Protein AF-A0A7J4EXJ2-F1 (afdb_monomer_lite)

Sequence (288 aa):
AEGLLSQLGFTRFKFKVDEKRSKYYVPDSQTEVYAYHPKLGDWLEVATFGMYSPIALSEYNIDVPVMNLGLGVERLAMILYNYDDVRKMVYPQLYDVNLSDRDIAYMLHIDKVPVTDELYKLALDLREVCIENRDKLAPCKVILEREIEFYSVKKSIRITIYEREEGKRLLGPSVLNEVYVYDGNIIGVPESDESIKEEYRKLLENTRRYGLSTGIRYIDALSFKVAYKIEEALVSNMDHLKIKVPIVRNLGDVNLRLEDVALKYIVSKGKVIDVRGPVFLNVEVDIS

pLDDT: mean 93.58, std 4.93, range [65.69, 98.5]

Secondary structure (DSSP, 8-state):
-HHHHHHTT---EEEEE-TT--TTBPTTT-EEEEEEETTTTEEEEEEEEEEBPHHHHHTTT--S--EEEEE-HHHHHHHHTT-S-HHHHH-GGGT-----HHHHHHTEEES---SSHHHHHHHHHHHHHHHHHTTPBSSEEEEEEEEEEETTEEEEEEEEEEE-STT-BSS-TTTTPEEEEETTEEEEE-S-STT--HHHHHHHHHHHHHSEEEEEEHHHHHHHHHHHHHHHHHHTT-SEEEEEEEEE-SGGGGTEEE-HHHHHHHHHTT--EE--EEEEEEEEEEE-

Structure (mmCIF, N/CA/C/O backbone):
data_AF-A0A7J4EXJ2-F1
#
_entry.id   AF-A0A7J4EXJ2-F1
#
loop_
_atom_site.group_PDB
_atom_site.id
_atom_site.type_symbol
_atom_site.label_atom_id
_atom_site.label_alt_id
_atom_site.label_comp_id
_atom_site.label_asym_id
_atom_site.label_entity_id
_atom_site.label_seq_id
_atom_site.pdbx_PDB_ins_code
_atom_site.Cartn_x
_atom_site.Cartn_y
_atom_site.Cartn_z
_atom_site.occupancy
_atom_site.B_iso_or_equiv
_atom_site.auth_seq_id
_atom_site.auth_comp_id
_atom_site.auth_asym_id
_atom_site.auth_atom_id
_atom_site.pdbx_PDB_model_num
ATOM 1 N N . ALA A 1 1 ? 17.555 5.052 -42.382 1.00 86.12 1 ALA A N 1
ATOM 2 C CA . ALA A 1 1 ? 17.980 5.200 -40.973 1.00 86.12 1 ALA A CA 1
ATOM 3 C C . ALA A 1 1 ? 17.369 6.446 -40.338 1.00 86.12 1 ALA A C 1
ATOM 5 O O . ALA A 1 1 ? 16.523 6.295 -39.471 1.00 86.12 1 ALA A O 1
ATOM 6 N N . GLU A 1 2 ? 17.721 7.648 -40.808 1.00 90.44 2 GLU A N 1
ATOM 7 C CA . GLU A 1 2 ? 17.222 8.927 -40.269 1.00 90.44 2 GLU A CA 1
ATOM 8 C C . GLU A 1 2 ? 15.696 8.991 -40.137 1.00 90.44 2 GLU A C 1
ATOM 10 O O . GLU A 1 2 ? 15.209 9.178 -39.032 1.00 90.44 2 GLU A O 1
ATOM 15 N N . GLY A 1 3 ? 14.944 8.748 -41.217 1.00 91.88 3 GLY A N 1
ATOM 16 C CA . GLY A 1 3 ? 13.476 8.814 -41.176 1.00 91.88 3 GLY A CA 1
ATOM 17 C C . GLY A 1 3 ? 12.815 7.834 -40.198 1.00 91.88 3 GLY A C 1
ATOM 18 O O . GLY A 1 3 ? 11.716 8.094 -39.728 1.00 91.88 3 GLY A O 1
ATOM 19 N N . LEU A 1 4 ? 13.481 6.723 -39.869 1.00 90.81 4 LEU A N 1
ATOM 20 C CA . LEU A 1 4 ? 12.978 5.756 -38.893 1.00 90.81 4 LEU A CA 1
ATOM 21 C C . LEU A 1 4 ? 13.306 6.194 -37.460 1.00 90.81 4 LEU A C 1
ATOM 23 O O . LEU A 1 4 ? 12.456 6.130 -36.579 1.00 90.81 4 LEU A O 1
ATOM 27 N N . LEU A 1 5 ? 14.530 6.672 -37.225 1.00 90.94 5 LEU A N 1
ATOM 28 C CA . LEU A 1 5 ? 14.958 7.155 -35.912 1.00 90.94 5 LEU A CA 1
ATOM 29 C C . LEU A 1 5 ? 14.246 8.459 -35.520 1.00 90.94 5 LEU A C 1
ATOM 31 O O . LEU A 1 5 ? 13.872 8.629 -34.360 1.00 90.94 5 LEU A O 1
ATOM 35 N N . SER A 1 6 ? 13.998 9.356 -36.475 1.00 90.31 6 SER A N 1
ATOM 36 C CA . SER A 1 6 ? 13.317 10.628 -36.220 1.00 90.31 6 SER A CA 1
ATOM 37 C C . SER A 1 6 ? 11.862 10.441 -35.784 1.00 90.31 6 SER A C 1
ATOM 39 O O . SER A 1 6 ? 11.406 11.148 -34.888 1.00 90.31 6 SER A O 1
ATOM 41 N N . GLN A 1 7 ? 11.155 9.441 -36.327 1.00 91.88 7 GLN A N 1
ATOM 42 C CA . GLN A 1 7 ? 9.800 9.073 -35.887 1.00 91.88 7 GLN A CA 1
ATOM 43 C C . GLN A 1 7 ? 9.747 8.623 -34.423 1.00 91.88 7 GLN A C 1
ATOM 45 O O . GLN A 1 7 ? 8.719 8.767 -33.769 1.00 91.88 7 GLN A O 1
ATOM 50 N N . LEU A 1 8 ? 10.860 8.112 -33.899 1.00 87.62 8 LEU A N 1
ATOM 51 C CA . LEU A 1 8 ? 11.000 7.667 -32.514 1.00 87.62 8 LEU A CA 1
ATOM 52 C C . LEU A 1 8 ? 11.566 8.764 -31.596 1.00 87.62 8 LEU A C 1
ATOM 54 O O . LEU A 1 8 ? 11.902 8.496 -30.447 1.00 87.62 8 LEU A O 1
ATOM 58 N N . GLY A 1 9 ? 11.693 10.000 -32.093 1.00 86.12 9 GLY A N 1
ATOM 59 C CA . GLY A 1 9 ? 12.157 11.153 -31.317 1.00 86.12 9 GLY A CA 1
ATOM 60 C C . GLY A 1 9 ? 13.679 11.299 -31.222 1.00 86.12 9 GLY A C 1
ATOM 61 O O . GLY A 1 9 ? 14.166 12.162 -30.491 1.00 86.12 9 GLY A O 1
ATOM 62 N N . PHE A 1 10 ? 14.456 10.501 -31.960 1.00 87.62 10 PHE A N 1
ATOM 63 C CA . PHE A 1 10 ? 15.913 10.617 -31.957 1.00 87.62 10 PHE A CA 1
ATOM 64 C C . PHE A 1 10 ? 16.374 11.771 -32.846 1.00 87.62 10 PHE A C 1
ATOM 66 O O . PHE A 1 10 ? 16.187 11.761 -34.060 1.00 87.62 10 PHE A O 1
ATOM 73 N N . THR A 1 11 ? 17.057 12.739 -32.238 1.00 86.94 11 THR A N 1
ATOM 74 C CA . THR A 1 11 ? 17.633 13.907 -32.930 1.00 86.94 11 THR A CA 1
ATOM 75 C C . THR A 1 11 ? 19.152 13.835 -33.074 1.00 86.94 11 THR A C 1
ATOM 77 O O . THR A 1 11 ? 19.746 14.612 -33.816 1.00 86.94 11 THR A O 1
ATOM 80 N N . ARG A 1 12 ? 19.804 12.907 -32.360 1.00 89.12 12 ARG A N 1
ATOM 81 C CA . ARG A 1 12 ? 21.265 12.766 -32.308 1.00 89.12 12 ARG A CA 1
ATOM 82 C C . ARG A 1 12 ? 21.673 11.355 -32.709 1.00 89.12 12 ARG A C 1
ATOM 84 O O . ARG A 1 12 ? 21.694 10.449 -31.875 1.00 89.12 12 ARG A O 1
ATOM 91 N N . PHE A 1 13 ? 22.033 11.194 -33.977 1.00 92.31 13 PHE A N 1
ATOM 92 C CA . PHE A 1 13 ? 22.618 9.970 -34.514 1.00 92.31 13 PHE A CA 1
ATOM 93 C C . PHE A 1 13 ? 23.842 10.287 -35.378 1.00 92.31 13 PHE A C 1
ATOM 95 O O . PHE A 1 13 ? 23.984 11.393 -35.896 1.00 92.31 13 PHE A O 1
ATOM 102 N N . LYS A 1 14 ? 24.752 9.322 -35.500 1.00 93.62 14 LYS A N 1
ATOM 103 C CA . LYS A 1 14 ? 25.956 9.419 -36.334 1.00 93.62 14 LYS A CA 1
ATOM 104 C C . LYS A 1 14 ? 26.161 8.123 -37.105 1.00 93.62 14 LYS A C 1
ATOM 106 O O . LYS A 1 14 ? 25.788 7.050 -36.634 1.00 93.62 14 LYS A O 1
ATOM 111 N N . PHE A 1 15 ? 26.779 8.241 -38.269 1.00 94.81 15 PHE A N 1
ATOM 112 C CA . PHE A 1 15 ? 27.126 7.119 -39.130 1.00 94.81 15 PHE A CA 1
ATOM 113 C C . PHE A 1 15 ? 28.630 6.863 -39.040 1.00 94.81 15 PHE A C 1
ATOM 115 O O . PHE A 1 15 ? 29.415 7.811 -39.098 1.00 94.81 15 PHE A O 1
ATOM 122 N N . LYS A 1 16 ? 29.032 5.602 -38.889 1.00 93.88 16 LYS A N 1
ATOM 123 C CA . LYS A 1 16 ? 30.433 5.169 -38.924 1.00 93.88 16 LYS A CA 1
ATOM 124 C C . LYS A 1 16 ? 30.549 3.997 -39.894 1.00 93.88 16 LYS A C 1
ATOM 126 O O . LYS A 1 16 ? 29.712 3.105 -39.870 1.00 93.88 16 LYS A O 1
ATOM 131 N N . VAL A 1 17 ? 31.566 3.995 -40.750 1.00 90.19 17 VAL A N 1
ATOM 132 C CA . VAL A 1 17 ? 31.848 2.829 -41.601 1.00 90.19 17 VAL A CA 1
ATOM 133 C C . VAL A 1 17 ? 32.272 1.661 -40.709 1.00 90.19 17 VAL A C 1
ATOM 135 O O . VAL A 1 17 ? 33.115 1.840 -39.827 1.00 90.19 17 VAL A O 1
ATOM 138 N N . ASP A 1 18 ? 31.676 0.491 -40.932 1.00 88.12 18 ASP A N 1
ATOM 139 C CA . ASP A 1 18 ? 31.966 -0.718 -40.160 1.00 88.12 18 ASP A CA 1
ATOM 140 C C . ASP A 1 18 ? 33.322 -1.312 -40.579 1.00 88.12 18 ASP A C 1
ATOM 142 O O . ASP A 1 18 ? 33.617 -1.491 -41.764 1.00 88.12 18 ASP A O 1
ATOM 146 N N . GLU A 1 19 ? 34.143 -1.664 -39.594 1.00 87.88 19 GLU A N 1
ATOM 147 C CA . GLU A 1 19 ? 35.467 -2.257 -39.795 1.00 87.88 19 GLU A CA 1
ATOM 148 C C . GLU A 1 19 ? 35.394 -3.742 -40.199 1.00 87.88 19 GLU A C 1
ATOM 150 O O . GLU A 1 19 ? 36.319 -4.253 -40.831 1.00 87.88 19 GLU A O 1
ATOM 155 N N . LYS A 1 20 ? 34.288 -4.441 -39.894 1.00 83.62 20 LYS A N 1
ATOM 156 C CA . LYS A 1 20 ? 34.120 -5.885 -40.153 1.00 83.62 20 LYS A CA 1
ATOM 157 C C . LYS A 1 20 ? 34.087 -6.238 -41.638 1.00 83.62 20 LYS A C 1
ATOM 159 O O . LYS A 1 20 ? 34.411 -7.375 -41.979 1.00 83.62 20 LYS A O 1
ATOM 164 N N . ARG A 1 21 ? 33.684 -5.296 -42.506 1.00 84.19 21 ARG A N 1
ATOM 165 C CA . ARG A 1 21 ? 33.627 -5.446 -43.977 1.00 84.19 21 ARG A CA 1
ATOM 166 C C . ARG A 1 21 ? 33.074 -6.809 -44.411 1.00 84.19 21 ARG A C 1
ATOM 168 O O . ARG A 1 21 ? 33.742 -7.608 -45.070 1.00 84.19 21 ARG A O 1
ATOM 175 N N . SER A 1 22 ? 31.847 -7.095 -43.989 1.00 89.31 22 SER A N 1
ATOM 176 C CA . SER A 1 22 ? 31.219 -8.399 -44.189 1.00 89.31 22 SER A CA 1
ATOM 177 C C . SER A 1 22 ? 31.061 -8.717 -45.676 1.00 89.31 22 SER A C 1
ATOM 179 O O . SER A 1 22 ? 30.555 -7.900 -46.438 1.00 89.31 22 SER A O 1
ATOM 181 N N . LYS A 1 23 ? 31.420 -9.940 -46.089 1.00 91.69 23 LYS A N 1
ATOM 182 C CA . LYS A 1 23 ? 31.448 -10.356 -47.509 1.00 91.69 23 LYS A CA 1
ATOM 183 C C . LYS A 1 23 ? 30.089 -10.315 -48.222 1.00 91.69 23 LYS A C 1
ATOM 185 O O . LYS A 1 23 ? 30.049 -10.299 -49.449 1.00 91.69 23 LYS A O 1
ATOM 190 N N . TYR A 1 24 ? 28.990 -10.339 -47.466 1.00 92.19 24 TYR A N 1
ATOM 191 C CA . TYR A 1 24 ? 27.636 -10.263 -48.016 1.00 92.19 24 TYR A CA 1
ATOM 192 C C . TYR A 1 24 ? 27.224 -8.831 -48.394 1.00 92.19 24 TYR A C 1
ATOM 194 O O . TYR A 1 24 ? 26.236 -8.661 -49.103 1.00 92.19 24 TYR A O 1
ATOM 202 N N . TYR A 1 25 ? 27.986 -7.813 -47.983 1.00 95.50 25 TYR A N 1
ATOM 203 C CA . TYR A 1 25 ? 27.824 -6.432 -48.428 1.00 95.50 25 TYR A CA 1
ATOM 204 C C . TYR A 1 25 ? 28.900 -6.036 -49.446 1.00 95.50 25 TYR A C 1
ATOM 206 O O . TYR A 1 25 ? 29.994 -6.599 -49.480 1.00 95.50 25 TYR A O 1
ATOM 214 N N . VAL A 1 26 ? 28.590 -5.040 -50.278 1.00 92.94 26 VAL A N 1
ATOM 215 C CA . VAL A 1 26 ? 29.564 -4.369 -51.146 1.00 92.94 26 VAL A CA 1
ATOM 216 C C . VAL A 1 26 ? 30.651 -3.736 -50.267 1.00 92.94 26 VAL A C 1
ATOM 218 O O . VAL A 1 26 ? 30.306 -3.133 -49.241 1.00 92.94 26 VAL A O 1
ATOM 221 N N . PRO A 1 27 ? 31.942 -3.835 -50.644 1.00 90.38 27 PRO A N 1
ATOM 222 C CA . PRO A 1 27 ? 33.022 -3.155 -49.936 1.00 90.38 27 PRO A CA 1
ATOM 223 C C . PRO A 1 27 ? 32.704 -1.678 -49.676 1.00 90.38 27 PRO A C 1
ATOM 225 O O . PRO A 1 27 ? 32.154 -0.996 -50.535 1.00 90.38 27 PRO A O 1
ATOM 228 N N . ASP A 1 28 ? 33.009 -1.212 -48.465 1.00 88.94 28 ASP A N 1
ATOM 229 C CA . ASP A 1 28 ? 32.786 0.165 -47.994 1.00 88.94 28 ASP A CA 1
ATOM 230 C C . ASP A 1 28 ? 31.316 0.644 -47.961 1.00 88.94 28 ASP A C 1
ATOM 232 O O . ASP A 1 28 ? 31.055 1.802 -47.643 1.00 88.94 28 ASP A O 1
ATOM 236 N N . SER A 1 29 ? 30.337 -0.239 -48.210 1.00 90.38 29 SER A N 1
ATOM 237 C CA . SER A 1 29 ? 28.907 0.090 -48.062 1.00 90.38 29 SER A CA 1
ATOM 238 C C . SER A 1 29 ? 28.353 -0.157 -46.653 1.00 90.38 29 SER A C 1
ATOM 240 O O . SER A 1 29 ? 27.337 0.430 -46.280 1.00 90.38 29 SER A O 1
ATOM 242 N N . GLN A 1 30 ? 29.002 -1.023 -45.863 1.00 94.19 30 GLN A N 1
ATOM 243 C CA . GLN A 1 30 ? 28.546 -1.385 -44.521 1.00 94.19 30 GLN A CA 1
ATOM 244 C C . GLN A 1 30 ? 28.765 -0.224 -43.543 1.00 94.19 30 GLN A C 1
ATOM 246 O O . GLN A 1 30 ? 29.896 0.192 -43.292 1.00 94.19 30 GLN A O 1
ATOM 251 N N . THR A 1 31 ? 27.671 0.283 -42.979 1.00 95.00 31 THR A N 1
ATOM 252 C CA . THR A 1 31 ? 27.656 1.462 -42.109 1.00 95.00 31 THR A CA 1
ATOM 253 C C . THR A 1 31 ? 26.909 1.159 -40.812 1.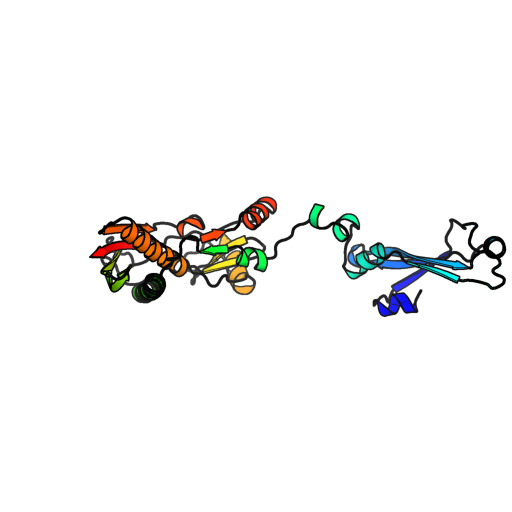00 95.00 31 THR A C 1
ATOM 255 O O . THR A 1 31 ? 25.745 0.755 -40.828 1.00 95.00 31 THR A O 1
ATOM 258 N N . GLU A 1 32 ? 27.573 1.392 -39.684 1.00 96.00 32 GLU A N 1
ATOM 259 C CA . GLU A 1 32 ? 27.004 1.396 -38.339 1.00 96.00 32 GLU A CA 1
ATOM 260 C C . GLU A 1 32 ? 26.307 2.737 -38.067 1.00 96.00 32 GLU A C 1
ATOM 262 O O . GLU A 1 32 ? 26.818 3.821 -38.367 1.00 96.00 32 GLU A O 1
ATOM 267 N N . VAL A 1 33 ? 25.126 2.669 -37.464 1.00 95.62 33 VAL A N 1
ATOM 268 C CA . VAL A 1 33 ? 24.322 3.815 -37.045 1.00 95.62 33 VAL A CA 1
ATOM 269 C C . VAL A 1 33 ? 24.320 3.858 -35.529 1.00 95.62 33 VAL A C 1
ATOM 271 O O . VAL A 1 33 ? 23.810 2.952 -34.871 1.00 95.62 33 VAL A O 1
ATOM 274 N N . TYR A 1 34 ? 24.846 4.936 -34.966 1.00 95.00 34 TYR A N 1
ATOM 275 C CA . TYR A 1 34 ? 24.872 5.164 -33.527 1.00 95.00 34 TYR A CA 1
ATOM 276 C C . TYR A 1 34 ? 23.835 6.204 -33.132 1.00 95.00 34 TYR A C 1
ATOM 278 O O . TYR A 1 34 ? 23.722 7.229 -33.798 1.00 95.00 34 TYR A O 1
ATOM 286 N N . ALA A 1 35 ? 23.153 5.989 -32.011 1.00 93.69 35 ALA A N 1
ATOM 287 C CA . ALA A 1 35 ? 22.273 6.958 -31.370 1.00 93.69 35 ALA A CA 1
ATOM 288 C C . ALA A 1 35 ? 22.765 7.272 -29.951 1.00 93.69 35 ALA A C 1
ATOM 290 O O . ALA A 1 35 ? 23.389 6.438 -29.293 1.00 93.69 35 ALA A O 1
ATOM 291 N N . TYR A 1 36 ? 22.519 8.493 -29.483 1.00 91.25 36 TYR A N 1
ATOM 292 C CA . TYR A 1 36 ? 22.962 8.921 -28.157 1.00 91.25 36 TYR A CA 1
ATOM 293 C C . TYR A 1 36 ? 22.036 8.397 -27.050 1.00 91.25 36 TYR A C 1
ATOM 295 O O . TYR A 1 36 ? 20.831 8.640 -27.090 1.00 91.25 36 TYR A O 1
ATOM 303 N N . HIS A 1 37 ? 22.601 7.732 -26.040 1.00 86.31 37 HIS A N 1
ATOM 304 C CA . HIS A 1 37 ? 21.880 7.259 -24.863 1.00 86.31 37 HIS A CA 1
ATOM 305 C C . HIS A 1 37 ? 22.033 8.263 -23.704 1.00 86.31 37 HIS A C 1
ATOM 307 O O . HIS A 1 37 ? 23.123 8.388 -23.145 1.00 86.31 37 HIS A O 1
ATOM 313 N N . PRO A 1 38 ? 20.957 8.937 -23.253 1.00 83.25 38 PRO A N 1
ATOM 314 C CA . PRO A 1 38 ? 21.062 10.023 -22.277 1.00 83.25 38 PRO A CA 1
ATOM 315 C C . PRO A 1 38 ? 21.538 9.563 -20.888 1.00 83.25 38 PRO A C 1
ATOM 317 O O . PRO A 1 38 ? 22.418 10.202 -20.324 1.00 83.25 38 PRO A O 1
ATOM 320 N N . LYS A 1 39 ? 21.023 8.446 -20.347 1.00 79.69 39 LYS A N 1
ATOM 321 C CA . LYS A 1 39 ? 21.449 7.918 -19.030 1.00 79.69 39 LYS A CA 1
ATOM 322 C C . LYS A 1 39 ? 22.863 7.345 -18.992 1.00 79.69 39 LYS A C 1
ATOM 324 O O . LYS A 1 39 ? 23.536 7.531 -17.987 1.00 79.69 39 LYS A O 1
ATOM 329 N N . LEU A 1 40 ? 23.316 6.669 -20.050 1.00 84.81 40 LEU A N 1
ATOM 330 C CA . LEU A 1 40 ? 24.698 6.179 -20.126 1.00 84.81 40 LEU A CA 1
ATOM 331 C C . LEU A 1 40 ? 25.693 7.295 -20.472 1.00 84.81 40 LEU A C 1
ATOM 333 O O . LEU A 1 40 ? 26.884 7.152 -20.221 1.00 84.81 40 LEU A O 1
ATOM 337 N N . GLY A 1 41 ? 25.217 8.400 -21.054 1.00 87.94 41 GLY A N 1
ATOM 338 C CA . GLY A 1 41 ? 26.069 9.489 -21.521 1.00 87.94 41 GLY A CA 1
ATOM 339 C C . GLY A 1 41 ? 26.902 9.137 -22.758 1.00 87.94 41 GLY A C 1
ATOM 340 O O . GLY A 1 41 ? 27.812 9.894 -23.095 1.00 87.94 41 GLY A O 1
ATOM 341 N N . ASP A 1 42 ? 26.590 8.032 -23.443 1.00 90.62 42 ASP A N 1
ATOM 342 C CA . ASP A 1 42 ? 27.412 7.439 -24.505 1.00 90.62 42 ASP A CA 1
ATOM 343 C C . ASP A 1 42 ? 26.614 7.160 -25.796 1.00 90.62 42 ASP A C 1
ATOM 345 O O . ASP A 1 42 ? 25.384 7.244 -25.838 1.00 90.62 42 ASP A O 1
ATOM 349 N N . TRP A 1 43 ? 27.323 6.858 -26.883 1.00 92.25 43 TRP A N 1
ATOM 350 C CA . TRP A 1 43 ? 26.771 6.497 -28.183 1.00 92.25 43 TRP A CA 1
ATOM 351 C C . TRP A 1 43 ? 26.621 4.985 -28.308 1.00 92.25 43 TRP A C 1
ATOM 353 O O . TRP A 1 43 ? 27.610 4.258 -28.368 1.00 92.25 43 TRP A O 1
ATOM 363 N N . LEU A 1 44 ? 25.385 4.520 -28.454 1.00 92.12 44 LEU A N 1
ATOM 364 C CA . LEU A 1 44 ? 25.080 3.113 -28.665 1.00 92.12 44 LEU A CA 1
ATOM 365 C C . LEU A 1 44 ? 24.810 2.856 -30.150 1.00 92.12 44 LEU A C 1
ATOM 367 O O . LEU A 1 44 ? 24.050 3.588 -30.783 1.00 92.12 44 LEU A O 1
ATOM 371 N N . GLU A 1 45 ? 25.417 1.817 -30.715 1.00 93.94 45 GLU A N 1
ATOM 372 C CA . GLU A 1 45 ? 25.088 1.350 -32.065 1.00 93.94 45 GLU A CA 1
ATOM 373 C C . GLU A 1 45 ? 23.652 0.802 -32.057 1.00 93.94 45 GLU A C 1
ATOM 375 O O . GLU A 1 45 ? 23.367 -0.156 -31.348 1.00 93.94 45 GLU A O 1
ATOM 380 N N . VAL A 1 46 ? 22.737 1.383 -32.829 1.00 94.12 46 VAL A N 1
ATOM 381 C CA . VAL A 1 46 ? 21.315 0.989 -32.858 1.00 94.12 46 VAL A CA 1
ATOM 382 C C . VAL A 1 46 ? 20.916 0.274 -34.140 1.00 94.12 46 VAL A C 1
ATOM 384 O O . VAL A 1 46 ? 19.961 -0.498 -34.134 1.00 94.12 46 VAL A O 1
ATOM 387 N N . ALA A 1 47 ? 21.629 0.509 -35.238 1.00 95.06 47 ALA A N 1
ATOM 388 C CA . ALA A 1 47 ? 21.340 -0.118 -36.516 1.00 95.06 47 ALA A CA 1
ATOM 389 C C . ALA A 1 47 ? 22.611 -0.291 -37.343 1.00 95.06 47 ALA A C 1
ATOM 391 O O . ALA A 1 47 ? 23.597 0.412 -37.143 1.00 95.06 47 ALA A O 1
ATOM 392 N N . THR A 1 48 ? 22.548 -1.181 -38.321 1.00 95.62 48 THR A N 1
ATOM 393 C CA . THR A 1 48 ? 23.595 -1.387 -39.319 1.00 95.62 48 THR A CA 1
ATOM 394 C C . THR A 1 48 ? 22.913 -1.529 -40.670 1.00 95.62 48 THR A C 1
ATOM 396 O O . THR A 1 48 ? 21.907 -2.231 -40.794 1.00 95.62 48 THR A O 1
ATOM 399 N N . PHE A 1 49 ? 23.435 -0.871 -41.698 1.00 96.31 49 PHE A N 1
ATOM 400 C CA . PHE A 1 49 ? 22.924 -1.024 -43.057 1.00 96.31 49 PHE A CA 1
ATOM 401 C C . PHE A 1 49 ? 24.054 -1.210 -44.064 1.00 96.31 49 PHE A C 1
ATOM 403 O O . PHE A 1 49 ? 25.213 -0.919 -43.775 1.00 96.31 49 PHE A O 1
ATOM 410 N N . GLY A 1 50 ? 23.710 -1.709 -45.245 1.00 95.81 50 GLY A N 1
ATOM 411 C CA . GLY A 1 50 ? 24.646 -1.888 -46.348 1.00 95.81 50 GLY A CA 1
ATOM 412 C C . GLY A 1 50 ? 23.944 -2.296 -47.638 1.00 95.81 50 GLY A C 1
ATOM 413 O O . GLY A 1 50 ? 22.759 -2.638 -47.644 1.00 95.81 50 GLY A O 1
ATOM 414 N N . MET A 1 51 ? 24.687 -2.254 -48.742 1.00 97.19 51 MET A N 1
ATOM 415 C CA . MET A 1 51 ? 24.225 -2.723 -50.050 1.00 97.19 51 MET A CA 1
ATOM 416 C C . MET A 1 51 ? 24.678 -4.163 -50.241 1.00 97.19 51 MET A C 1
ATOM 418 O O . MET A 1 51 ? 25.869 -4.432 -50.095 1.00 97.19 51 MET A O 1
ATOM 422 N N . TYR A 1 52 ? 23.777 -5.097 -50.548 1.00 97.25 52 TYR A N 1
ATOM 423 C CA . TYR A 1 52 ? 24.178 -6.492 -50.756 1.00 97.25 52 TYR A CA 1
ATOM 424 C C . TYR A 1 52 ? 25.167 -6.631 -51.920 1.00 97.25 52 TYR A C 1
ATOM 426 O O . TYR A 1 52 ? 25.044 -5.963 -52.947 1.00 97.25 52 TYR A O 1
ATOM 434 N N . SER A 1 53 ? 26.165 -7.502 -51.745 1.00 96.12 53 SER A N 1
ATOM 435 C CA . SER A 1 53 ? 27.175 -7.791 -52.765 1.00 96.12 53 SER A CA 1
ATOM 436 C C . SER A 1 53 ? 26.518 -8.399 -54.011 1.00 96.12 53 SER A C 1
ATOM 438 O O . SER A 1 53 ? 25.759 -9.359 -53.862 1.00 96.12 53 SER A O 1
ATOM 440 N N . PRO A 1 54 ? 26.838 -7.935 -55.236 1.00 95.38 54 PRO A N 1
ATOM 441 C CA . PRO A 1 54 ? 26.336 -8.538 -56.471 1.00 95.38 54 PRO A CA 1
ATOM 442 C C . PRO A 1 54 ? 26.608 -10.044 -56.568 1.00 95.38 54 PRO A C 1
ATOM 444 O O . PRO A 1 54 ? 25.777 -10.773 -57.091 1.00 95.38 54 PRO A O 1
ATOM 447 N N . ILE A 1 55 ? 27.729 -10.510 -55.997 1.00 95.00 55 ILE A N 1
ATOM 448 C CA . ILE A 1 55 ? 28.081 -11.938 -55.927 1.00 95.00 55 ILE A CA 1
ATOM 449 C C . ILE A 1 55 ? 27.072 -12.701 -55.060 1.00 95.00 55 ILE A C 1
ATOM 451 O O . ILE A 1 55 ? 26.666 -13.800 -55.404 1.00 95.00 55 ILE A O 1
ATOM 455 N N . ALA A 1 56 ? 26.647 -12.125 -53.932 1.00 95.25 56 ALA A N 1
ATOM 456 C CA . ALA A 1 56 ? 25.646 -12.752 -53.074 1.00 95.25 56 ALA A CA 1
ATOM 457 C C . ALA A 1 56 ? 24.253 -12.711 -53.719 1.00 95.25 56 ALA A C 1
ATOM 459 O O . ALA A 1 56 ? 23.516 -13.682 -53.619 1.00 95.25 56 ALA A O 1
ATOM 460 N N . LEU A 1 57 ? 23.898 -11.614 -54.393 1.00 96.62 57 LEU A N 1
ATOM 461 C CA . LEU A 1 57 ? 22.606 -11.462 -55.070 1.00 96.62 57 LEU A CA 1
ATOM 462 C C . LEU A 1 57 ? 22.449 -12.417 -56.264 1.00 96.62 57 LEU A C 1
ATOM 464 O O . LEU A 1 57 ? 21.361 -12.963 -56.461 1.00 96.62 57 LEU A O 1
ATOM 468 N N . SER A 1 58 ? 23.526 -12.681 -57.014 1.00 95.62 58 SER A N 1
ATOM 469 C CA . SER A 1 58 ? 23.492 -13.608 -58.150 1.00 95.62 58 SER A CA 1
ATOM 470 C C . SER A 1 58 ? 23.177 -15.048 -57.745 1.00 95.62 58 SER A C 1
ATOM 472 O O . SER A 1 58 ? 22.491 -15.737 -58.493 1.00 95.62 58 SER A O 1
ATOM 474 N N . GLU A 1 59 ? 23.584 -15.484 -56.547 1.00 96.50 59 GLU A N 1
ATOM 475 C CA . GLU A 1 59 ? 23.230 -16.814 -56.014 1.00 96.50 59 GLU A CA 1
ATOM 476 C C . GLU A 1 59 ? 21.712 -16.992 -55.823 1.00 96.50 59 GLU A C 1
ATOM 478 O O . GLU A 1 59 ? 21.213 -18.115 -55.791 1.00 96.50 59 GLU A O 1
ATOM 483 N N . TYR A 1 60 ? 20.961 -15.889 -55.728 1.00 96.94 60 TYR A N 1
ATOM 484 C CA . TYR A 1 60 ? 19.503 -15.877 -55.577 1.00 96.94 60 TYR A CA 1
ATOM 485 C C . TYR A 1 60 ? 18.769 -15.371 -56.832 1.00 96.94 60 TYR A C 1
ATOM 487 O O . TYR A 1 60 ? 17.571 -15.104 -56.761 1.00 96.94 60 TYR A O 1
ATOM 495 N N . ASN A 1 61 ? 19.452 -15.256 -57.982 1.00 96.88 61 ASN A N 1
ATOM 496 C CA . ASN A 1 61 ? 18.907 -14.716 -59.239 1.00 96.88 61 ASN A CA 1
ATOM 497 C C . ASN A 1 61 ? 18.314 -13.298 -59.107 1.00 96.88 61 ASN A C 1
ATOM 499 O O . ASN A 1 61 ? 17.299 -12.985 -59.729 1.00 96.88 61 ASN A O 1
ATOM 503 N N . ILE A 1 62 ? 18.937 -12.439 -58.294 1.00 97.00 62 ILE A N 1
ATOM 504 C CA . ILE A 1 62 ? 18.546 -11.032 -58.141 1.00 97.00 62 ILE A CA 1
ATOM 505 C C . ILE A 1 62 ? 19.523 -10.165 -58.944 1.00 97.00 62 ILE A C 1
ATOM 507 O O . ILE A 1 62 ? 20.714 -10.122 -58.642 1.00 97.00 62 ILE A O 1
ATOM 511 N N . ASP A 1 63 ? 19.020 -9.466 -59.962 1.00 95.88 63 ASP A N 1
ATOM 512 C CA . ASP A 1 63 ? 19.797 -8.656 -60.915 1.00 95.88 63 ASP A CA 1
ATOM 513 C C . ASP A 1 63 ? 19.764 -7.143 -60.624 1.00 95.88 63 ASP A C 1
ATOM 515 O O . ASP A 1 63 ? 20.348 -6.341 -61.354 1.00 95.88 63 ASP A O 1
ATOM 519 N N . VAL A 1 64 ? 19.120 -6.747 -59.525 1.00 96.50 64 VAL A N 1
ATOM 520 C CA . VAL A 1 64 ? 18.988 -5.356 -59.077 1.00 96.50 64 VAL A CA 1
ATOM 521 C C . VAL A 1 64 ? 19.692 -5.124 -57.735 1.00 96.50 64 VAL A C 1
ATOM 523 O O . VAL A 1 64 ? 19.733 -6.022 -56.894 1.00 96.50 64 VAL A O 1
ATOM 526 N N . PRO A 1 65 ? 20.242 -3.922 -57.482 1.00 96.31 65 PRO A N 1
ATOM 527 C CA . PRO A 1 65 ? 20.868 -3.606 -56.202 1.00 96.31 65 PRO A CA 1
ATOM 528 C C . PRO A 1 65 ? 19.832 -3.536 -55.071 1.00 96.31 65 PRO A C 1
ATOM 530 O O . PRO A 1 65 ? 18.781 -2.911 -55.212 1.00 96.31 65 PRO A O 1
ATOM 533 N N . VAL A 1 66 ? 20.162 -4.123 -53.917 1.00 97.56 66 VAL A N 1
ATOM 534 C CA . VAL A 1 66 ? 19.285 -4.170 -52.736 1.00 97.56 66 VAL A CA 1
ATOM 535 C C . VAL A 1 66 ? 20.003 -3.587 -51.518 1.00 97.56 66 VAL A C 1
ATOM 537 O O . VAL A 1 66 ? 21.131 -3.975 -51.205 1.00 97.56 66 VAL A O 1
ATOM 540 N N . MET A 1 67 ? 19.337 -2.660 -50.825 1.00 97.12 67 MET A N 1
ATOM 541 C CA . MET A 1 67 ? 19.791 -2.080 -49.559 1.00 97.12 67 MET A CA 1
ATOM 542 C C . MET A 1 67 ? 19.108 -2.793 -48.393 1.00 97.12 67 MET A C 1
ATOM 544 O O . MET A 1 67 ? 17.883 -2.908 -48.378 1.00 97.12 67 MET A O 1
ATOM 548 N N . ASN A 1 68 ? 19.889 -3.238 -47.412 1.00 96.50 68 ASN A N 1
ATOM 549 C CA . ASN A 1 68 ? 19.373 -3.794 -46.166 1.00 96.50 68 ASN A CA 1
ATOM 550 C C . ASN A 1 68 ? 19.710 -2.871 -44.997 1.00 96.50 68 ASN A C 1
ATOM 552 O O . ASN A 1 68 ? 20.847 -2.422 -44.875 1.00 96.50 68 ASN A O 1
ATOM 556 N N . LEU A 1 69 ? 18.739 -2.651 -44.112 1.00 95.62 69 LEU A N 1
ATOM 557 C CA . LEU A 1 69 ? 18.913 -1.952 -42.845 1.00 95.62 69 LEU A CA 1
ATOM 558 C C . LEU A 1 69 ? 18.353 -2.830 -41.730 1.00 95.62 69 LEU A C 1
ATOM 560 O O . LEU A 1 69 ? 17.149 -3.065 -41.668 1.00 95.62 69 LEU A O 1
ATOM 564 N N . GLY A 1 70 ? 19.231 -3.283 -40.839 1.00 95.25 70 GLY A N 1
ATOM 565 C CA . GLY A 1 70 ? 18.866 -3.993 -39.618 1.00 95.25 70 GLY A CA 1
ATOM 566 C C . GLY A 1 70 ? 18.934 -3.061 -38.414 1.00 95.25 70 GLY A C 1
ATOM 567 O O . GLY A 1 70 ? 19.902 -2.320 -38.263 1.00 95.25 70 GLY A O 1
ATOM 568 N N . LEU A 1 71 ? 17.918 -3.099 -37.554 1.00 94.81 71 LEU A N 1
ATOM 569 C CA . LEU A 1 71 ? 17.864 -2.330 -36.311 1.00 94.81 71 LEU A CA 1
ATOM 570 C C . LEU A 1 71 ? 17.714 -3.274 -35.117 1.00 94.81 71 LEU A C 1
ATOM 572 O O . LEU A 1 71 ? 16.879 -4.175 -35.140 1.00 94.81 71 LEU A O 1
ATOM 576 N N . GLY A 1 72 ? 18.500 -3.043 -34.065 1.00 95.19 72 GLY A N 1
ATOM 577 C CA . GLY A 1 72 ? 18.375 -3.768 -32.802 1.00 95.19 72 GLY A CA 1
ATOM 578 C C . GLY A 1 72 ? 17.259 -3.174 -31.949 1.00 95.19 72 GLY A C 1
ATOM 579 O O . GLY A 1 72 ? 17.446 -2.115 -31.344 1.00 95.19 72 GLY A O 1
ATOM 580 N N . VAL A 1 73 ? 16.110 -3.851 -31.888 1.00 95.31 73 VAL A N 1
ATOM 581 C CA . VAL A 1 73 ? 14.925 -3.380 -31.148 1.00 95.31 73 VAL A CA 1
ATOM 582 C C . VAL A 1 73 ? 15.252 -3.176 -29.671 1.00 95.31 73 VAL A C 1
ATOM 584 O O . VAL A 1 73 ? 14.889 -2.152 -29.099 1.00 95.31 73 VAL A O 1
ATOM 587 N N . GLU A 1 74 ? 16.005 -4.092 -29.065 1.00 95.56 74 GLU A N 1
ATOM 588 C CA . GLU A 1 74 ? 16.377 -4.026 -27.655 1.00 95.56 74 GLU A CA 1
ATOM 589 C C . GLU A 1 74 ? 17.242 -2.801 -27.350 1.00 95.56 74 GLU A C 1
ATOM 591 O O . GLU A 1 74 ? 17.017 -2.117 -26.357 1.00 95.56 74 GLU A O 1
ATOM 596 N N . ARG A 1 75 ? 18.202 -2.475 -28.223 1.00 92.88 75 ARG A N 1
ATOM 597 C CA . ARG A 1 75 ? 19.085 -1.311 -28.039 1.00 92.88 75 ARG A CA 1
ATOM 598 C C . ARG A 1 75 ? 18.318 0.002 -28.155 1.00 92.88 75 ARG A C 1
ATOM 600 O O . ARG A 1 75 ? 18.569 0.939 -27.403 1.00 92.88 75 ARG A O 1
ATOM 607 N N . LEU A 1 76 ? 17.365 0.060 -29.078 1.00 92.62 76 LEU A N 1
ATOM 608 C CA . LEU A 1 76 ? 16.483 1.207 -29.236 1.00 92.62 76 LEU A CA 1
ATOM 609 C C . LEU A 1 76 ? 15.559 1.374 -28.019 1.00 92.62 76 LEU A C 1
ATOM 611 O O . LEU A 1 76 ? 15.441 2.475 -27.482 1.00 92.62 76 LEU A O 1
ATOM 615 N N . ALA A 1 77 ? 14.951 0.278 -27.559 1.00 93.19 77 ALA A N 1
ATOM 616 C CA . ALA A 1 77 ? 14.098 0.255 -26.377 1.00 93.19 77 ALA A CA 1
ATOM 617 C C . ALA A 1 77 ? 14.867 0.669 -25.113 1.00 93.19 77 ALA A C 1
ATOM 619 O O . ALA A 1 77 ? 14.343 1.442 -24.314 1.00 93.19 77 ALA A O 1
ATOM 620 N N . MET A 1 78 ? 16.130 0.253 -24.974 1.00 92.81 78 MET A N 1
ATOM 621 C CA . MET A 1 78 ? 16.991 0.696 -23.876 1.00 92.81 78 MET A CA 1
ATOM 622 C C . MET A 1 78 ? 17.124 2.219 -23.835 1.00 92.81 78 MET A C 1
ATOM 624 O O . MET A 1 78 ? 16.958 2.812 -22.772 1.00 92.81 78 MET A O 1
ATOM 628 N N . ILE A 1 79 ? 17.337 2.866 -24.985 1.00 91.44 79 ILE A N 1
ATOM 629 C CA . ILE A 1 79 ? 17.451 4.327 -25.038 1.00 91.44 79 ILE A CA 1
ATOM 630 C C . ILE A 1 79 ? 16.104 5.000 -24.744 1.00 91.44 79 ILE A C 1
ATOM 632 O O . ILE A 1 79 ? 16.055 5.932 -23.942 1.00 91.44 79 ILE A O 1
ATOM 636 N N . LEU A 1 80 ? 15.016 4.523 -25.360 1.00 91.62 80 LEU A N 1
ATOM 637 C CA . LEU A 1 80 ? 13.674 5.102 -25.214 1.00 91.62 80 LEU A CA 1
ATOM 638 C C . LEU A 1 80 ? 13.142 5.015 -23.779 1.00 91.62 80 LEU A C 1
ATOM 640 O O . LEU A 1 80 ? 12.612 5.991 -23.254 1.00 91.62 80 LEU A O 1
ATOM 644 N N . TYR A 1 81 ? 13.300 3.856 -23.143 1.00 91.19 81 TYR A N 1
ATOM 645 C CA . TYR A 1 81 ? 12.817 3.593 -21.785 1.00 91.19 81 TYR A CA 1
ATOM 646 C C . TYR A 1 81 ? 13.902 3.763 -20.718 1.00 91.19 81 TYR A C 1
ATOM 648 O O . TYR A 1 81 ? 13.678 3.481 -19.543 1.00 91.19 81 TYR A O 1
ATOM 656 N N . ASN A 1 82 ? 15.071 4.263 -21.115 1.00 90.06 82 ASN A N 1
ATOM 657 C CA . ASN A 1 82 ? 16.164 4.628 -20.228 1.00 90.06 82 ASN A CA 1
ATOM 658 C C . ASN A 1 82 ? 16.714 3.459 -19.373 1.00 90.06 82 ASN A C 1
ATOM 660 O O . ASN A 1 82 ? 17.055 3.628 -18.193 1.00 90.06 82 ASN A O 1
ATOM 664 N N . TYR A 1 83 ? 16.810 2.270 -19.970 1.00 90.94 83 TYR A N 1
ATOM 665 C CA . TYR A 1 83 ? 17.409 1.079 -19.366 1.00 90.94 83 TYR A CA 1
ATOM 666 C C . TYR A 1 83 ? 18.899 0.979 -19.690 1.00 90.94 83 TYR A C 1
ATOM 668 O O . TYR A 1 83 ? 19.324 1.142 -20.824 1.00 90.94 83 TYR A O 1
ATOM 676 N N . ASP A 1 84 ? 19.690 0.640 -18.680 1.00 90.38 84 ASP A N 1
ATOM 677 C CA . ASP A 1 84 ? 21.141 0.453 -18.745 1.00 90.38 84 ASP A CA 1
ATOM 678 C C . ASP A 1 84 ? 21.555 -1.022 -18.902 1.00 90.38 84 ASP A C 1
ATOM 680 O O . ASP A 1 84 ? 22.692 -1.305 -19.269 1.00 90.38 84 ASP A O 1
ATOM 684 N N . ASP A 1 85 ? 20.632 -1.968 -18.692 1.00 90.94 85 ASP A N 1
ATOM 685 C CA . ASP A 1 85 ? 20.865 -3.409 -18.848 1.00 90.94 85 ASP A CA 1
ATOM 686 C C . ASP A 1 85 ? 19.715 -4.073 -19.623 1.00 90.94 85 ASP A C 1
ATOM 688 O O . ASP A 1 85 ? 18.564 -4.085 -19.173 1.00 90.94 85 ASP A O 1
ATOM 692 N N . VAL A 1 86 ? 20.039 -4.675 -20.774 1.00 93.00 86 VAL A N 1
ATOM 693 C CA . VAL A 1 86 ? 19.074 -5.380 -21.633 1.00 93.00 86 VAL A CA 1
ATOM 694 C C . VAL A 1 86 ? 18.367 -6.520 -20.899 1.00 93.00 86 VAL A C 1
ATOM 696 O O . VAL A 1 86 ? 17.187 -6.762 -21.129 1.00 93.00 86 VAL A O 1
ATOM 699 N N . ARG A 1 87 ? 19.045 -7.202 -19.968 1.00 93.62 87 ARG A N 1
ATOM 700 C CA . ARG A 1 87 ? 18.477 -8.345 -19.237 1.00 93.62 87 ARG A CA 1
ATOM 701 C C . ARG A 1 87 ? 17.380 -7.889 -18.289 1.00 93.62 87 ARG A C 1
ATOM 703 O O . ARG A 1 87 ? 16.343 -8.536 -18.212 1.00 93.62 87 ARG A O 1
ATOM 710 N N . LYS A 1 88 ? 17.590 -6.756 -17.614 1.00 91.88 88 LYS A N 1
ATOM 711 C CA . LYS A 1 88 ? 16.592 -6.147 -16.726 1.00 91.88 88 LYS A CA 1
ATOM 712 C C . LYS A 1 88 ? 15.414 -5.563 -17.496 1.00 91.88 88 LYS A C 1
ATOM 714 O O . LYS A 1 88 ? 14.300 -5.587 -16.994 1.00 91.88 88 LYS A O 1
ATOM 719 N N . MET A 1 89 ? 15.659 -5.052 -18.703 1.00 91.75 89 MET A N 1
ATOM 720 C CA . MET A 1 89 ? 14.603 -4.531 -19.570 1.00 91.75 89 MET A CA 1
ATOM 721 C C . MET A 1 89 ? 13.727 -5.650 -20.147 1.00 91.75 89 MET A C 1
ATOM 723 O O . MET A 1 89 ? 12.507 -5.538 -20.135 1.00 91.75 89 MET A O 1
ATOM 727 N N . VAL A 1 90 ? 14.342 -6.723 -20.655 1.00 94.19 90 VAL A N 1
ATOM 728 C CA . VAL A 1 90 ? 13.628 -7.831 -21.314 1.00 94.19 90 VAL A CA 1
ATOM 729 C C . VAL A 1 90 ? 13.027 -8.807 -20.296 1.00 94.19 90 VAL A C 1
ATOM 731 O O . VAL A 1 90 ? 11.947 -9.345 -20.529 1.00 94.19 90 VAL A O 1
ATOM 734 N N . TYR A 1 91 ? 13.688 -9.018 -19.153 1.00 92.19 91 TYR A N 1
ATOM 735 C CA . TYR A 1 91 ? 13.266 -9.969 -18.117 1.00 92.19 91 TYR A CA 1
ATOM 736 C C . TYR A 1 91 ? 13.148 -9.327 -16.720 1.00 92.19 91 TYR A C 1
ATOM 738 O O . TYR A 1 91 ? 13.744 -9.836 -15.766 1.00 92.19 91 TYR A O 1
ATOM 746 N N . PRO A 1 92 ? 12.386 -8.228 -16.550 1.00 88.75 92 PRO A N 1
ATOM 747 C CA . PRO A 1 92 ? 12.311 -7.491 -15.283 1.00 88.75 92 PRO A CA 1
ATOM 748 C C . PRO A 1 92 ? 11.871 -8.362 -14.100 1.00 88.75 92 PRO A C 1
ATOM 750 O O . PRO A 1 92 ? 12.405 -8.223 -13.003 1.00 88.75 92 PRO A O 1
ATOM 753 N N . GLN A 1 93 ? 10.978 -9.326 -14.331 1.00 86.12 93 GLN A N 1
ATOM 754 C CA . GLN A 1 93 ? 10.455 -10.252 -13.324 1.00 86.12 93 GLN A CA 1
ATOM 755 C C . GLN A 1 93 ? 11.521 -11.131 -12.651 1.00 86.12 93 GLN A C 1
ATOM 757 O O . GLN A 1 93 ? 11.279 -11.650 -11.565 1.00 86.12 93 GLN A O 1
ATOM 762 N N . LEU A 1 94 ? 12.689 -11.314 -13.279 1.00 89.00 94 LEU A N 1
ATOM 763 C CA . LEU A 1 94 ? 13.796 -12.092 -12.712 1.00 89.00 94 LEU A CA 1
ATOM 764 C C . LEU A 1 94 ? 14.730 -11.251 -11.829 1.00 89.00 94 LEU A C 1
ATOM 766 O O . LEU A 1 94 ? 15.607 -11.814 -11.177 1.00 89.00 94 LEU A O 1
ATOM 770 N N . TYR A 1 95 ? 14.564 -9.924 -11.816 1.00 85.06 95 TYR A N 1
ATOM 771 C CA . TYR A 1 95 ? 15.472 -8.997 -11.138 1.00 85.06 95 TYR A CA 1
ATOM 772 C C . TYR A 1 95 ? 14.731 -8.034 -10.209 1.00 85.06 95 TYR A C 1
ATOM 774 O O . TYR A 1 95 ? 14.929 -8.066 -8.997 1.00 85.06 95 TYR A O 1
ATOM 782 N N . ASP A 1 96 ? 13.888 -7.174 -10.779 1.00 74.38 96 ASP A N 1
ATOM 783 C CA . ASP A 1 96 ? 13.340 -5.994 -10.120 1.00 74.38 96 ASP A CA 1
ATOM 784 C C . ASP A 1 96 ? 11.807 -6.066 -10.122 1.00 74.38 96 ASP A C 1
ATOM 786 O O . ASP A 1 96 ? 11.133 -5.510 -10.988 1.00 74.38 96 ASP A O 1
ATOM 790 N N . VAL A 1 97 ? 11.240 -6.736 -9.116 1.00 80.81 97 VAL A N 1
ATOM 791 C CA . VAL A 1 97 ? 9.827 -6.541 -8.765 1.00 80.81 97 VAL A CA 1
ATOM 792 C C . VAL A 1 97 ? 9.761 -5.287 -7.907 1.00 80.81 97 VAL A C 1
ATOM 794 O O . VAL A 1 97 ? 10.236 -5.296 -6.773 1.00 80.81 97 VAL A O 1
ATOM 797 N N . ASN A 1 98 ? 9.218 -4.204 -8.458 1.00 85.75 98 ASN A N 1
ATOM 798 C CA . ASN A 1 98 ? 8.997 -2.955 -7.738 1.00 85.75 98 ASN A CA 1
ATOM 799 C C . ASN A 1 98 ? 7.497 -2.760 -7.538 1.00 85.75 98 ASN A C 1
ATOM 801 O O . ASN A 1 98 ? 6.766 -2.594 -8.510 1.00 85.75 98 ASN A O 1
ATOM 805 N N . LEU A 1 99 ? 7.059 -2.785 -6.281 1.00 93.50 99 LEU A N 1
ATOM 806 C CA . LEU A 1 99 ? 5.713 -2.364 -5.912 1.00 93.50 99 LEU A CA 1
ATOM 807 C C . LEU A 1 99 ? 5.717 -0.853 -5.708 1.00 93.50 99 LEU A C 1
ATOM 809 O O . LEU A 1 99 ? 6.571 -0.320 -4.989 1.00 93.50 99 LEU A O 1
ATOM 813 N N . SER A 1 100 ? 4.773 -0.173 -6.351 1.00 95.62 100 SER A N 1
ATOM 814 C CA . SER A 1 100 ? 4.515 1.238 -6.095 1.00 95.62 100 SER A CA 1
ATOM 815 C C . SER A 1 100 ? 3.815 1.422 -4.747 1.00 95.62 100 SER A C 1
ATOM 817 O O . SER A 1 100 ? 3.205 0.491 -4.215 1.00 95.62 100 SER A O 1
ATOM 819 N N . ASP A 1 101 ? 3.830 2.646 -4.216 1.00 97.25 101 ASP A N 1
ATOM 820 C CA . ASP A 1 101 ? 3.078 2.983 -3.000 1.00 97.25 101 ASP A CA 1
ATOM 821 C C . ASP A 1 101 ? 1.581 2.660 -3.148 1.00 97.25 101 ASP A C 1
ATOM 823 O O . ASP A 1 101 ? 0.929 2.249 -2.189 1.00 97.25 101 ASP A O 1
ATOM 827 N N . ARG A 1 102 ? 1.045 2.764 -4.373 1.00 97.25 102 ARG A N 1
ATOM 828 C CA . ARG A 1 102 ? -0.335 2.388 -4.697 1.00 97.25 102 ARG A CA 1
ATOM 829 C C . ARG A 1 102 ? -0.573 0.886 -4.616 1.00 97.25 102 ARG A C 1
ATOM 831 O O . ARG A 1 102 ? -1.602 0.487 -4.079 1.00 97.25 102 ARG A O 1
ATOM 838 N N . ASP A 1 103 ? 0.361 0.076 -5.104 1.00 96.94 103 ASP A N 1
ATOM 839 C CA . ASP A 1 103 ? 0.250 -1.383 -5.013 1.00 96.94 103 ASP A CA 1
ATOM 840 C C . ASP A 1 103 ? 0.282 -1.829 -3.546 1.00 96.94 103 ASP A C 1
ATOM 842 O O . ASP A 1 103 ? -0.553 -2.623 -3.122 1.00 96.94 103 ASP A O 1
ATOM 846 N N . ILE A 1 104 ? 1.191 -1.260 -2.745 1.00 97.81 104 ILE A N 1
ATOM 847 C CA . ILE A 1 104 ? 1.293 -1.555 -1.308 1.00 97.81 104 ILE A CA 1
ATOM 848 C C . ILE A 1 104 ? 0.018 -1.131 -0.570 1.00 97.81 104 ILE A C 1
ATOM 850 O O . ILE A 1 104 ? -0.485 -1.898 0.248 1.00 97.81 104 ILE A O 1
ATOM 854 N N . ALA A 1 105 ? -0.521 0.058 -0.860 1.00 97.38 105 ALA A N 1
ATOM 855 C CA . ALA A 1 105 ? -1.759 0.530 -0.243 1.00 97.38 105 ALA A CA 1
ATOM 856 C C . ALA A 1 105 ? -2.957 -0.366 -0.592 1.00 97.38 105 ALA A C 1
ATOM 858 O O . ALA A 1 105 ? -3.778 -0.640 0.275 1.00 97.38 105 ALA A O 1
ATOM 859 N N . TYR A 1 106 ? -3.036 -0.861 -1.832 1.00 96.69 106 TYR A N 1
ATOM 860 C CA . TYR A 1 106 ? -4.099 -1.775 -2.264 1.00 96.69 106 TYR A CA 1
ATOM 861 C C . TYR A 1 106 ? -3.997 -3.165 -1.618 1.00 96.69 106 TYR A C 1
ATOM 863 O O . TYR A 1 106 ? -5.004 -3.840 -1.434 1.00 96.69 106 TYR A O 1
ATOM 871 N N . MET A 1 107 ? -2.785 -3.585 -1.250 1.00 97.62 107 MET A N 1
ATOM 872 C CA . MET A 1 107 ? -2.518 -4.846 -0.551 1.00 97.62 107 MET A CA 1
ATOM 873 C C . MET A 1 107 ? -2.701 -4.753 0.976 1.00 97.62 107 MET A C 1
ATOM 875 O O . MET A 1 107 ? -2.439 -5.733 1.684 1.00 97.62 107 MET A O 1
ATOM 879 N N . LEU A 1 108 ? -3.102 -3.590 1.503 1.00 97.88 108 LEU A N 1
ATOM 880 C CA . LEU A 1 108 ? -3.382 -3.380 2.920 1.00 97.88 108 LEU A CA 1
ATOM 881 C C . LEU A 1 108 ? -4.892 -3.416 3.177 1.00 97.88 108 LEU A C 1
ATOM 883 O O . LEU A 1 108 ? -5.640 -2.567 2.701 1.00 97.88 108 LEU A O 1
ATOM 887 N N . HIS A 1 109 ? -5.322 -4.369 3.999 1.00 96.75 109 HIS A N 1
ATOM 888 C CA . HIS A 1 109 ? -6.732 -4.678 4.231 1.00 96.75 109 HIS A CA 1
ATOM 889 C C . HIS A 1 109 ? -7.101 -4.581 5.708 1.00 96.75 109 HIS A C 1
ATOM 891 O O . HIS A 1 109 ? -6.256 -4.755 6.588 1.00 96.75 109 HIS A O 1
ATOM 897 N N . ILE A 1 110 ? -8.389 -4.383 5.988 1.00 98.00 110 ILE A N 1
ATOM 898 C CA . ILE A 1 110 ? -8.949 -4.620 7.324 1.00 98.00 110 ILE A CA 1
ATOM 899 C C . ILE A 1 110 ? -9.066 -6.138 7.518 1.00 98.00 110 ILE A C 1
ATOM 901 O O . ILE A 1 110 ? -9.651 -6.821 6.682 1.00 98.00 110 ILE A O 1
ATOM 905 N N . ASP A 1 111 ? -8.485 -6.675 8.594 1.00 97.94 111 ASP A N 1
ATOM 906 C CA . ASP A 1 111 ? -8.392 -8.127 8.815 1.00 97.94 111 ASP A CA 1
ATOM 907 C C . ASP A 1 111 ? -9.745 -8.737 9.198 1.00 97.94 111 ASP A C 1
ATOM 909 O O . ASP A 1 111 ? -10.208 -9.699 8.585 1.00 97.94 111 ASP A O 1
ATOM 913 N N . LYS A 1 112 ? -10.392 -8.177 10.224 1.00 98.00 112 LYS A N 1
ATOM 914 C CA . LYS A 1 112 ? -11.672 -8.663 10.750 1.00 98.00 112 LYS A CA 1
ATOM 915 C C . LYS A 1 112 ? -12.791 -7.671 10.464 1.00 98.00 112 LYS A C 1
ATOM 917 O O . LYS A 1 112 ? -12.794 -6.573 11.016 1.00 98.00 112 LYS A O 1
ATOM 922 N N . VAL A 1 113 ? -13.748 -8.078 9.639 1.00 97.62 113 VAL A N 1
ATOM 923 C CA . VAL A 1 113 ? -14.950 -7.308 9.292 1.00 97.62 113 VAL A CA 1
ATOM 924 C C . VAL A 1 113 ? -16.162 -8.208 9.544 1.00 97.62 113 VAL A C 1
ATOM 926 O O . VAL A 1 113 ? -16.086 -9.387 9.194 1.00 97.62 113 VAL A O 1
ATOM 929 N N . PRO A 1 114 ? -17.242 -7.710 10.176 1.00 96.12 114 PRO A N 1
ATOM 930 C CA . PRO A 1 114 ? -18.465 -8.490 10.338 1.00 96.12 114 PRO A CA 1
ATOM 931 C C . PRO A 1 114 ? -19.051 -8.875 8.976 1.00 96.12 114 PRO A C 1
ATOM 933 O O . PRO A 1 114 ? -18.984 -8.101 8.021 1.00 96.12 114 PRO A O 1
ATOM 936 N N . VAL A 1 115 ? -19.629 -10.069 8.896 1.00 94.69 115 VAL A N 1
ATOM 937 C CA . VAL A 1 115 ? -20.247 -10.612 7.680 1.00 94.69 115 VAL A CA 1
ATOM 938 C C . VAL A 1 115 ? -21.659 -10.060 7.486 1.00 94.69 115 VAL A C 1
ATOM 940 O O . VAL A 1 115 ? -22.102 -9.869 6.356 1.00 94.69 115 VAL A O 1
ATOM 943 N N . THR A 1 116 ? -22.374 -9.806 8.580 1.00 93.38 116 THR A N 1
ATOM 944 C CA . THR A 1 116 ? -23.754 -9.311 8.557 1.00 93.38 116 THR A CA 1
ATOM 945 C C . THR A 1 116 ? -23.832 -7.792 8.376 1.00 93.38 116 THR A C 1
ATOM 947 O O . THR A 1 116 ? -23.132 -7.022 9.038 1.00 93.38 116 THR A O 1
ATOM 950 N N . ASP A 1 117 ? -24.760 -7.341 7.525 1.00 93.75 117 ASP A N 1
ATOM 951 C CA . ASP A 1 117 ? -24.979 -5.914 7.238 1.00 93.75 117 ASP A CA 1
ATOM 952 C C . ASP A 1 117 ? -25.364 -5.101 8.483 1.00 93.75 117 ASP A C 1
ATOM 954 O O . ASP A 1 117 ? -25.038 -3.918 8.601 1.00 93.75 117 ASP A O 1
ATOM 958 N N . GLU A 1 118 ? -26.076 -5.718 9.424 1.00 93.50 118 GLU A N 1
ATOM 959 C CA . GLU A 1 118 ? -26.506 -5.077 10.668 1.00 93.50 118 GLU A CA 1
ATOM 960 C C . GLU A 1 118 ? -25.318 -4.766 11.579 1.00 93.50 118 GLU A C 1
ATOM 962 O O . GLU A 1 118 ? -25.196 -3.646 12.078 1.00 93.50 118 GLU A O 1
ATOM 967 N N . LEU A 1 119 ? -24.396 -5.720 11.738 1.00 95.62 119 LEU A N 1
ATOM 968 C CA . LEU A 1 119 ? -23.177 -5.513 12.515 1.00 95.62 119 LEU A CA 1
ATOM 969 C C . LEU A 1 119 ? -22.174 -4.629 11.774 1.00 95.62 119 LEU A C 1
ATOM 971 O O . LEU A 1 119 ? -21.437 -3.876 12.410 1.00 95.62 119 LEU A O 1
ATOM 975 N N . TYR A 1 120 ? -22.182 -4.642 10.441 1.00 96.81 120 TYR A N 1
ATOM 976 C CA . TYR A 1 120 ? -21.428 -3.674 9.652 1.00 96.81 120 TYR A CA 1
ATOM 977 C C . TYR A 1 120 ? -21.896 -2.239 9.938 1.00 96.81 120 TYR A C 1
ATOM 979 O O . TYR A 1 120 ? -21.077 -1.367 10.225 1.00 96.81 120 TYR A O 1
ATOM 987 N N . LYS A 1 121 ? -23.213 -1.989 9.949 1.00 96.44 121 LYS A N 1
ATOM 988 C CA . LYS A 1 121 ? -23.785 -0.687 10.344 1.00 96.44 121 LYS A CA 1
ATOM 989 C C . LYS A 1 121 ? -23.477 -0.344 11.799 1.00 96.44 121 LYS A C 1
ATOM 991 O O . LYS A 1 121 ? -23.103 0.790 12.075 1.00 96.44 121 LYS A O 1
ATOM 996 N N . LEU A 1 122 ? -23.552 -1.318 12.709 1.00 96.50 122 LEU A N 1
ATOM 997 C CA . LEU A 1 122 ? -23.164 -1.128 14.109 1.00 96.50 122 LEU A CA 1
ATOM 998 C C . LEU A 1 122 ? -21.701 -0.684 14.241 1.00 96.50 122 LEU A C 1
ATOM 1000 O O . LEU A 1 122 ? -21.402 0.162 15.078 1.00 96.50 122 LEU A O 1
ATOM 1004 N N . ALA A 1 123 ? -20.793 -1.212 13.413 1.00 97.69 123 ALA A N 1
ATOM 1005 C CA . ALA A 1 123 ? -19.396 -0.781 13.386 1.00 97.69 123 ALA A CA 1
ATOM 1006 C C . ALA A 1 123 ? -19.254 0.689 12.961 1.00 97.69 123 ALA A C 1
ATOM 1008 O O . ALA A 1 123 ? -18.461 1.424 13.547 1.00 97.69 123 ALA A O 1
ATOM 1009 N N . LEU A 1 124 ? -20.031 1.128 11.964 1.00 97.69 124 LEU A N 1
ATOM 1010 C CA . LEU A 1 124 ? -20.048 2.525 11.522 1.00 97.69 124 LEU A CA 1
ATOM 1011 C C . LEU A 1 124 ? -20.618 3.452 12.604 1.00 97.69 124 LEU A C 1
ATOM 1013 O O . LEU A 1 124 ? -20.012 4.476 12.901 1.00 97.69 124 LEU A O 1
ATOM 1017 N N . ASP A 1 125 ? -21.726 3.068 13.239 1.00 97.56 125 ASP A N 1
ATOM 1018 C CA . ASP A 1 125 ? -22.317 3.816 14.356 1.00 97.56 125 ASP A CA 1
ATOM 1019 C C . ASP A 1 125 ? -21.330 3.915 15.531 1.00 97.56 125 ASP A C 1
ATOM 1021 O O . ASP A 1 125 ? -21.120 4.987 16.100 1.00 97.56 125 ASP A O 1
ATOM 1025 N N . LEU A 1 126 ? -20.674 2.800 15.873 1.00 97.56 126 LEU A N 1
ATOM 1026 C CA . LEU A 1 126 ? -19.665 2.745 16.928 1.00 97.56 126 LEU A CA 1
ATOM 1027 C C . LEU A 1 126 ? -18.494 3.682 16.636 1.00 97.56 126 LEU A C 1
ATOM 1029 O O . LEU A 1 126 ? -18.020 4.361 17.548 1.00 97.56 126 LEU A O 1
ATOM 1033 N N . ARG A 1 127 ? -18.047 3.736 15.379 1.00 97.62 127 ARG A N 1
ATOM 1034 C CA . ARG A 1 127 ? -17.001 4.655 14.943 1.00 97.62 127 ARG A CA 1
ATOM 1035 C C . ARG A 1 127 ? -17.404 6.103 15.209 1.00 97.62 127 ARG A C 1
ATOM 1037 O O . ARG A 1 127 ? -16.620 6.822 15.824 1.00 97.62 127 ARG A O 1
ATOM 1044 N N . GLU A 1 128 ? -18.588 6.529 14.768 1.00 97.75 128 GLU A N 1
ATOM 1045 C CA . GLU A 1 128 ? -19.041 7.915 14.963 1.00 97.75 128 GLU A CA 1
ATOM 1046 C C . GLU A 1 128 ? -19.130 8.262 16.454 1.00 97.75 128 GLU A C 1
ATOM 1048 O O . GLU A 1 128 ? -18.550 9.254 16.896 1.00 97.75 128 GLU A O 1
ATOM 1053 N N . VAL A 1 129 ? -19.725 7.376 17.262 1.00 97.62 129 VAL A N 1
ATOM 1054 C CA . VAL A 1 129 ? -19.813 7.551 18.721 1.00 97.62 129 VAL A CA 1
ATOM 1055 C C . VAL A 1 129 ? -18.426 7.688 19.358 1.00 97.62 129 VAL A C 1
ATOM 1057 O O . VAL A 1 129 ? -18.229 8.535 20.236 1.00 97.62 129 VAL A O 1
ATOM 1060 N N . CYS A 1 130 ? -17.451 6.884 18.923 1.00 96.62 130 CYS A N 1
ATOM 1061 C CA . CYS A 1 130 ? -16.070 6.980 19.391 1.00 96.62 130 CYS A CA 1
ATOM 1062 C C . CYS A 1 130 ? -15.433 8.326 19.030 1.00 96.62 130 CYS A C 1
ATOM 1064 O O . CYS A 1 130 ? -14.788 8.934 19.882 1.00 96.62 130 CYS A O 1
ATOM 1066 N N . ILE A 1 131 ? -15.610 8.795 17.792 1.00 95.81 131 ILE A N 1
ATOM 1067 C CA . ILE A 1 131 ? -15.027 10.053 17.307 1.00 95.81 131 ILE A CA 1
ATOM 1068 C C . ILE A 1 131 ? -15.620 11.247 18.063 1.00 95.81 131 ILE A C 1
ATOM 1070 O O . ILE A 1 131 ? -14.866 12.061 18.595 1.00 9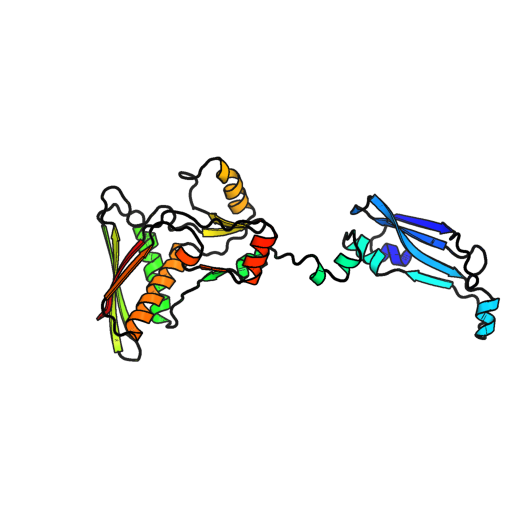5.81 131 ILE A O 1
ATOM 1074 N N . GLU A 1 132 ? -16.948 11.320 18.172 1.00 96.88 132 GLU A N 1
ATOM 1075 C CA . GLU A 1 132 ? -17.660 12.421 18.836 1.00 96.88 132 GLU A CA 1
ATOM 1076 C C . GLU A 1 132 ? -17.297 12.552 20.320 1.00 96.88 132 GLU A C 1
ATOM 1078 O O . GLU A 1 132 ? -17.227 13.656 20.861 1.00 96.88 132 GLU A O 1
ATOM 1083 N N . ASN A 1 133 ? -17.043 11.425 20.990 1.00 96.50 133 ASN A N 1
ATOM 1084 C CA . ASN A 1 133 ? -16.790 11.392 22.429 1.00 96.50 133 ASN A CA 1
ATOM 1085 C C . ASN A 1 133 ? -15.306 11.228 22.794 1.00 96.50 133 ASN A C 1
ATOM 1087 O O . ASN A 1 133 ? -14.993 11.104 23.982 1.00 96.50 133 ASN A O 1
ATOM 1091 N N . ARG A 1 134 ? -14.387 11.232 21.815 1.00 93.44 134 ARG A N 1
ATOM 1092 C CA . ARG A 1 134 ? -12.966 10.888 22.019 1.00 93.44 134 ARG A CA 1
ATOM 1093 C C . ARG A 1 134 ? -12.297 11.688 23.140 1.00 93.44 134 ARG A C 1
ATOM 1095 O O . ARG A 1 134 ? -11.495 11.145 23.895 1.00 93.44 134 ARG A O 1
ATOM 1102 N N . ASP A 1 135 ? -12.665 12.965 23.265 1.00 93.56 135 ASP A N 1
ATOM 1103 C CA . ASP A 1 135 ? -12.027 13.934 24.159 1.00 93.56 135 ASP A CA 1
ATOM 1104 C C . ASP A 1 135 ? -12.702 14.043 25.537 1.00 93.56 135 ASP A C 1
ATOM 1106 O O . ASP A 1 135 ? -12.305 14.863 26.368 1.00 93.56 135 ASP A O 1
ATOM 1110 N N . LYS A 1 136 ? -13.706 13.202 25.817 1.00 95.31 136 LYS A N 1
ATOM 1111 C CA . LYS A 1 136 ? -14.428 13.198 27.095 1.00 95.31 136 LYS A CA 1
ATOM 1112 C C . LYS A 1 136 ? -13.478 12.846 28.244 1.00 95.31 136 LYS A C 1
ATOM 1114 O O . LYS A 1 136 ? -12.863 11.781 28.234 1.00 95.31 136 LYS A O 1
ATOM 1119 N N . LEU A 1 137 ? -13.377 13.728 29.238 1.00 95.50 137 LEU A N 1
ATOM 1120 C CA . LEU A 1 137 ? -12.486 13.553 30.389 1.00 95.50 137 LEU A CA 1
ATOM 1121 C C . LEU A 1 137 ? -12.894 12.343 31.233 1.00 95.50 137 LEU A C 1
ATOM 1123 O O . LEU A 1 137 ? -14.070 12.174 31.555 1.00 95.50 137 LEU A O 1
ATOM 1127 N N . ALA A 1 138 ? -11.914 11.519 31.584 1.00 91.56 138 ALA A N 1
ATOM 1128 C CA . ALA A 1 138 ? -12.083 10.351 32.430 1.00 91.56 138 ALA A CA 1
ATOM 1129 C C . ALA A 1 138 ? -12.122 10.731 33.927 1.00 91.56 138 ALA A C 1
ATOM 1131 O O . ALA A 1 138 ? -11.455 11.695 34.320 1.00 91.56 138 ALA A O 1
ATOM 1132 N N . PRO A 1 139 ? -12.859 9.982 34.774 1.00 94.50 139 PRO A N 1
ATOM 1133 C CA . PRO A 1 139 ? -13.545 8.724 34.475 1.00 94.50 139 PRO A CA 1
ATOM 1134 C C . PRO A 1 139 ? -14.833 8.942 33.679 1.00 94.50 139 PRO A C 1
ATOM 1136 O O . PRO A 1 139 ? -15.696 9.731 34.061 1.00 94.50 139 PRO A O 1
ATOM 1139 N N . CYS A 1 140 ? -14.988 8.225 32.570 1.00 94.94 140 CYS A N 1
ATOM 1140 C CA . CYS A 1 140 ? -16.123 8.409 31.676 1.00 94.94 140 CYS A CA 1
ATOM 1141 C C . CYS A 1 140 ? -16.597 7.094 31.065 1.00 94.94 140 CYS A C 1
ATOM 1143 O O . CYS A 1 140 ? -15.861 6.111 30.953 1.00 94.94 140 CYS A O 1
ATOM 1145 N N . LYS A 1 141 ? -17.877 7.090 30.690 1.00 96.56 141 LYS A N 1
ATOM 1146 C CA . LYS A 1 141 ? -18.526 6.014 29.945 1.00 96.56 141 LYS A CA 1
ATOM 1147 C C . LYS A 1 141 ? -19.381 6.608 28.833 1.00 96.56 141 LYS A C 1
ATOM 1149 O O . LYS A 1 141 ? -19.946 7.701 28.989 1.00 96.56 141 LYS A O 1
ATOM 1154 N N . VAL A 1 142 ? -19.459 5.885 27.728 1.00 97.31 142 VAL A N 1
ATOM 1155 C CA . VAL A 1 142 ? -20.327 6.155 26.581 1.00 97.31 142 VAL A CA 1
ATOM 1156 C C . VAL A 1 142 ? -20.984 4.840 26.199 1.00 97.31 142 VAL A C 1
ATOM 1158 O O . VAL A 1 142 ? -20.314 3.811 26.156 1.00 97.31 142 VAL A O 1
ATOM 1161 N N . ILE A 1 143 ? -22.296 4.872 25.988 1.00 97.44 143 ILE A N 1
ATOM 1162 C CA . ILE A 1 143 ? -23.099 3.681 25.725 1.00 97.44 143 ILE A CA 1
ATOM 1163 C C . ILE A 1 143 ? -23.707 3.814 24.331 1.00 97.44 143 ILE A C 1
ATOM 1165 O O . ILE A 1 143 ? -24.272 4.856 24.004 1.00 97.44 143 ILE A O 1
ATOM 1169 N N . LEU A 1 144 ? -23.600 2.749 23.543 1.00 97.31 144 LEU A N 1
ATOM 1170 C CA . LEU A 1 144 ? -24.298 2.559 22.280 1.00 97.31 144 LEU A CA 1
ATOM 1171 C C . LEU A 1 144 ? -25.160 1.301 22.402 1.00 97.31 144 LEU A C 1
ATOM 1173 O O . LEU A 1 144 ? -24.636 0.211 22.624 1.00 97.31 144 LEU A O 1
ATOM 1177 N N . GLU A 1 145 ? -26.473 1.457 22.262 1.00 96.31 145 GLU A N 1
ATOM 1178 C CA . GLU A 1 145 ? -27.429 0.349 22.263 1.00 96.31 145 GLU A CA 1
ATOM 1179 C C . GLU A 1 145 ? -28.069 0.195 20.886 1.00 96.31 145 GLU A C 1
ATOM 1181 O O . GLU A 1 145 ? -28.487 1.177 20.260 1.00 96.31 145 GLU A O 1
ATOM 1186 N N . ARG A 1 146 ? -28.164 -1.050 20.421 1.00 94.44 146 ARG A N 1
ATOM 1187 C CA . ARG A 1 146 ? -28.846 -1.413 19.180 1.00 94.44 146 ARG A CA 1
ATOM 1188 C C . ARG A 1 146 ? -29.562 -2.742 19.344 1.00 94.44 146 ARG A C 1
ATOM 1190 O O . ARG A 1 146 ? -29.010 -3.683 19.903 1.00 94.44 146 ARG A O 1
ATOM 1197 N N . GLU A 1 147 ? -30.763 -2.819 18.790 1.00 94.31 147 GLU A N 1
ATOM 1198 C CA . GLU A 1 147 ? -31.396 -4.099 18.492 1.00 94.31 147 GLU A CA 1
ATOM 1199 C C . GLU A 1 147 ? -30.980 -4.541 17.089 1.00 94.31 147 GLU A C 1
ATOM 1201 O O . GLU A 1 147 ? -30.998 -3.736 16.155 1.00 94.31 147 GLU A O 1
ATOM 1206 N N . ILE A 1 148 ? -30.612 -5.809 16.957 1.00 92.50 148 ILE A N 1
ATOM 1207 C CA . ILE A 1 148 ? -30.278 -6.457 15.689 1.00 92.50 148 ILE A CA 1
ATOM 1208 C C . ILE A 1 148 ? -31.122 -7.724 15.514 1.00 92.50 148 ILE A C 1
ATOM 1210 O O . ILE A 1 148 ? -31.616 -8.292 16.495 1.00 92.50 148 ILE A O 1
ATOM 1214 N N . GLU A 1 149 ? -31.281 -8.183 14.280 1.00 88.00 149 GLU A N 1
ATOM 1215 C CA . GLU A 1 149 ? -31.946 -9.434 13.942 1.00 88.00 149 GLU A CA 1
ATOM 1216 C C . GLU A 1 149 ? -30.910 -10.470 13.491 1.00 88.00 149 GLU A C 1
ATOM 1218 O O . GLU A 1 149 ? -30.486 -10.539 12.340 1.00 88.00 149 GLU A O 1
ATOM 1223 N N . PHE A 1 150 ? -30.526 -11.352 14.410 1.00 84.94 150 PHE A N 1
ATOM 1224 C CA . PHE A 1 150 ? -29.559 -12.403 14.128 1.00 84.94 150 PHE A CA 1
ATOM 1225 C C . PHE A 1 150 ? -30.282 -13.732 13.888 1.00 84.94 150 PHE A C 1
ATOM 1227 O O . PHE A 1 150 ? -30.847 -14.310 14.815 1.00 84.94 150 PHE A O 1
ATOM 1234 N N . TYR A 1 151 ? -30.301 -14.214 12.639 1.00 83.00 151 TYR A N 1
ATOM 1235 C CA . TYR A 1 151 ? -31.013 -15.439 12.225 1.00 83.00 151 TYR A CA 1
ATOM 1236 C C . TYR A 1 151 ? -32.472 -15.504 12.721 1.00 83.00 151 TYR A C 1
ATOM 1238 O O . TYR A 1 151 ? -32.915 -16.517 13.263 1.00 83.00 151 TYR A O 1
ATOM 1246 N N . SER A 1 152 ? -33.220 -14.408 12.547 1.00 83.56 152 SER A N 1
ATOM 1247 C CA . SER A 1 152 ? -34.628 -14.276 12.966 1.00 83.56 152 SER A CA 1
ATOM 1248 C C . SER A 1 152 ? -34.868 -14.257 14.479 1.00 83.56 152 SER A C 1
ATOM 1250 O O . SER A 1 152 ? -36.008 -14.378 14.933 1.00 83.56 152 SER A O 1
ATOM 1252 N N . VAL A 1 153 ? -33.814 -14.061 15.274 1.00 87.50 153 VAL A N 1
ATOM 1253 C CA . VAL A 1 153 ? -33.909 -13.778 16.706 1.00 87.50 153 VAL A CA 1
ATOM 1254 C C . VAL A 1 153 ? -33.476 -12.341 16.945 1.00 87.50 153 VAL A C 1
ATOM 1256 O O . VAL A 1 153 ? -32.382 -11.931 16.560 1.00 87.50 153 VAL A O 1
ATOM 1259 N N . LYS A 1 154 ? -34.335 -11.569 17.612 1.00 92.50 154 LYS A N 1
ATOM 1260 C CA . LYS A 1 154 ? -33.969 -10.226 18.053 1.00 92.50 154 LYS A CA 1
ATOM 1261 C C . LYS A 1 154 ? -32.972 -10.317 19.195 1.00 92.50 154 LYS A C 1
ATOM 1263 O O . LYS A 1 154 ? -33.226 -11.011 20.180 1.00 92.50 154 LYS A O 1
ATOM 1268 N N . LYS A 1 155 ? -31.868 -9.595 19.053 1.00 93.25 155 LYS A N 1
ATOM 1269 C CA . LYS A 1 155 ? -30.831 -9.459 20.067 1.00 93.25 155 LYS A CA 1
ATOM 1270 C C . LYS A 1 155 ? -30.599 -7.991 20.362 1.00 93.25 155 LYS A C 1
ATOM 1272 O O . LYS A 1 155 ? -30.487 -7.184 19.444 1.00 93.25 155 LYS A O 1
ATOM 1277 N N . SER A 1 156 ? -30.529 -7.649 21.639 1.00 95.25 156 SER A N 1
ATOM 1278 C CA . SER A 1 156 ? -30.154 -6.315 22.090 1.00 95.25 156 SER A CA 1
ATOM 1279 C C . SER A 1 156 ? -28.680 -6.320 22.465 1.00 95.25 156 SER A C 1
ATOM 1281 O O . SER A 1 156 ? -28.247 -7.101 23.314 1.00 95.25 156 SER A O 1
ATOM 1283 N N . ILE A 1 157 ? -27.910 -5.471 21.791 1.00 97.19 157 ILE A N 1
ATOM 1284 C CA . ILE A 1 157 ? -26.480 -5.284 22.005 1.00 97.19 157 ILE A CA 1
ATOM 1285 C C . ILE A 1 157 ? -26.282 -3.945 22.704 1.00 97.19 157 ILE A C 1
ATOM 1287 O O . ILE A 1 157 ? -26.625 -2.892 22.161 1.00 97.19 157 ILE A O 1
ATOM 1291 N N . ARG A 1 158 ? -25.654 -3.979 23.878 1.00 97.88 158 ARG A N 1
ATOM 1292 C CA . ARG A 1 158 ? -25.198 -2.798 24.611 1.00 97.88 158 ARG A CA 1
ATOM 1293 C C . ARG A 1 158 ? -23.678 -2.751 24.600 1.00 97.88 158 ARG A C 1
ATOM 1295 O O . ARG A 1 158 ? -23.026 -3.553 25.259 1.00 97.88 158 ARG A O 1
ATOM 1302 N N . ILE A 1 159 ? -23.112 -1.775 23.899 1.00 98.19 159 ILE A N 1
ATOM 1303 C CA . ILE A 1 159 ? -21.674 -1.504 23.861 1.00 98.19 159 ILE A CA 1
ATOM 1304 C C . ILE A 1 159 ? -21.363 -0.349 24.813 1.00 98.19 159 ILE A C 1
ATOM 1306 O O . ILE A 1 159 ? -21.858 0.761 24.637 1.00 98.19 159 ILE A O 1
ATOM 1310 N N . THR A 1 160 ? -20.505 -0.588 25.800 1.00 98.25 160 THR A N 1
ATOM 1311 C CA . THR A 1 160 ? -20.003 0.424 26.734 1.00 98.25 160 THR A CA 1
ATOM 1312 C C . THR A 1 160 ? -18.525 0.694 26.474 1.00 98.25 160 THR A C 1
ATOM 1314 O O . THR A 1 160 ? -17.673 -0.151 26.748 1.00 98.25 160 THR A O 1
ATOM 1317 N N . ILE A 1 161 ? -18.206 1.897 26.000 1.00 97.81 161 ILE A N 1
ATOM 1318 C CA . ILE A 1 161 ? -16.832 2.398 25.866 1.00 97.81 161 ILE A CA 1
ATOM 1319 C C . ILE A 1 161 ? -16.492 3.175 27.135 1.00 97.81 161 ILE A C 1
ATOM 1321 O O . ILE A 1 161 ? -17.301 3.989 27.592 1.00 97.81 161 ILE A O 1
ATOM 1325 N N . TYR A 1 162 ? -15.323 2.938 27.730 1.00 97.12 162 TYR A N 1
ATOM 1326 C CA . TYR A 1 162 ? -14.985 3.571 29.004 1.00 97.12 162 TYR A CA 1
ATOM 1327 C C . TYR A 1 162 ? -13.492 3.846 29.209 1.00 97.12 162 TYR A C 1
ATOM 1329 O O . TYR A 1 162 ? -12.628 3.116 28.728 1.00 97.12 162 TYR A O 1
ATOM 1337 N N . GLU A 1 163 ? -13.203 4.844 30.043 1.00 96.81 163 GLU A N 1
ATOM 1338 C CA . GLU A 1 163 ? -11.888 5.077 30.648 1.00 96.81 163 GLU A CA 1
ATOM 1339 C C . GLU A 1 163 ? -12.087 5.351 32.146 1.00 96.81 163 GLU A C 1
ATOM 1341 O O . GLU A 1 163 ? -12.997 6.083 32.541 1.00 96.81 163 GLU A O 1
ATOM 1346 N N . ARG A 1 164 ? -11.292 4.691 32.994 1.00 93.25 164 ARG A N 1
ATOM 1347 C CA . ARG A 1 164 ? -11.417 4.738 34.461 1.00 93.25 164 ARG A CA 1
ATOM 1348 C C . ARG A 1 164 ? -10.367 5.627 35.108 1.00 93.25 164 ARG A C 1
ATOM 1350 O O . ARG A 1 164 ? -10.607 6.108 36.208 1.00 93.25 164 ARG A O 1
ATOM 1357 N N . GLU A 1 165 ? -9.210 5.784 34.477 1.00 91.12 165 GLU A N 1
ATOM 1358 C CA . GLU A 1 165 ? -8.102 6.531 35.062 1.00 91.12 165 GLU A CA 1
ATOM 1359 C C . GLU A 1 165 ? -8.347 8.041 34.961 1.00 91.12 165 GLU A C 1
ATOM 1361 O O . GLU A 1 165 ? -8.521 8.583 33.871 1.00 91.12 165 GLU A O 1
ATOM 1366 N N . GLU A 1 166 ? -8.353 8.725 36.107 1.00 90.06 166 GLU A N 1
ATOM 1367 C CA . GLU A 1 166 ? -8.529 10.178 36.168 1.00 90.06 166 GLU A CA 1
ATOM 1368 C C . GLU A 1 166 ? -7.410 10.916 35.419 1.00 90.06 166 GLU A C 1
ATOM 1370 O O . GLU A 1 166 ? -6.255 10.489 35.393 1.00 90.06 166 GLU A O 1
ATOM 1375 N N . GLY A 1 167 ? -7.753 12.045 34.796 1.00 86.94 167 GLY A N 1
ATOM 1376 C CA . GLY A 1 167 ? -6.799 12.867 34.042 1.00 86.94 167 GLY A CA 1
ATOM 1377 C C . GLY A 1 167 ? -6.506 12.375 32.620 1.00 86.94 167 GLY A C 1
ATOM 1378 O O . GLY A 1 167 ? -5.752 13.027 31.898 1.00 86.94 167 GLY A O 1
ATOM 1379 N N . LYS A 1 168 ? -7.120 11.266 32.186 1.00 92.06 168 LYS A N 1
ATOM 1380 C CA . LYS A 1 168 ? -7.115 10.810 30.788 1.00 92.06 168 LYS A CA 1
ATOM 1381 C C . LYS A 1 168 ? -8.365 11.267 30.028 1.00 92.06 168 LYS A C 1
ATOM 1383 O O . LYS A 1 168 ? -9.275 11.879 30.587 1.00 92.06 168 LYS A O 1
ATOM 1388 N N . ARG A 1 169 ? -8.394 10.982 28.726 1.00 93.94 169 ARG A N 1
ATOM 1389 C CA . ARG A 1 169 ? -9.564 11.126 27.843 1.00 93.94 169 ARG A CA 1
ATOM 1390 C C . ARG A 1 169 ? -10.131 9.742 27.522 1.00 93.94 169 ARG A C 1
ATOM 1392 O O . ARG A 1 169 ? -9.439 8.751 27.738 1.00 93.94 169 ARG A O 1
ATOM 1399 N N . LEU A 1 170 ? -11.357 9.680 27.000 1.00 94.69 170 LEU A N 1
ATOM 1400 C CA . LEU A 1 170 ? -12.027 8.425 26.636 1.00 94.69 170 LEU A CA 1
ATOM 1401 C C . LEU A 1 170 ? -11.177 7.558 25.702 1.00 94.69 170 LEU A C 1
ATOM 1403 O O . LEU A 1 170 ? -11.146 6.342 25.867 1.00 94.69 170 LEU A O 1
ATOM 1407 N N . LEU A 1 171 ? -10.519 8.184 24.723 1.00 95.12 171 LEU A N 1
ATOM 1408 C CA . LEU A 1 171 ? -9.638 7.518 23.770 1.00 95.12 171 LEU A CA 1
ATOM 1409 C C . LEU A 1 171 ? -8.245 8.151 23.790 1.00 95.12 171 LEU A C 1
ATOM 1411 O O . LEU A 1 171 ? -8.067 9.338 24.069 1.00 95.12 171 LEU A O 1
ATOM 1415 N N . GLY A 1 172 ? -7.241 7.337 23.480 1.00 92.44 172 GLY A N 1
ATOM 1416 C CA . GLY A 1 172 ? -5.857 7.768 23.353 1.00 92.44 172 GLY A CA 1
ATOM 1417 C C . GLY A 1 172 ? -5.636 8.686 22.144 1.00 92.44 172 GLY A C 1
ATOM 1418 O O . GLY A 1 172 ? -6.388 8.633 21.168 1.00 92.44 172 GLY A O 1
ATOM 1419 N N . PRO A 1 173 ? -4.574 9.508 22.163 1.00 91.88 173 PRO A N 1
ATOM 1420 C CA . PRO A 1 173 ? -4.346 10.543 21.153 1.00 91.88 173 PRO A CA 1
ATOM 1421 C C . PRO A 1 173 ? -4.088 9.983 19.748 1.00 91.88 173 PRO A C 1
ATOM 1423 O O . PRO A 1 173 ? -4.249 10.708 18.773 1.00 91.88 173 PRO A O 1
ATOM 1426 N N . SER A 1 174 ? -3.708 8.706 1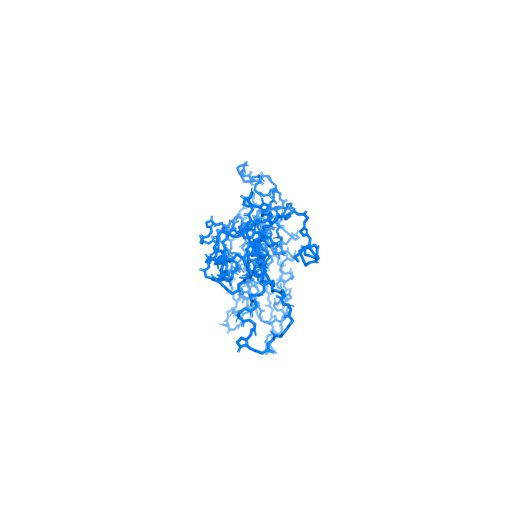9.621 1.00 94.25 174 SER A N 1
ATOM 1427 C CA . SER A 1 174 ? -3.424 8.082 18.323 1.00 94.25 174 SER A CA 1
ATOM 1428 C C . SER A 1 174 ? -4.625 7.388 17.684 1.00 94.25 174 SER A C 1
ATOM 1430 O O . SER A 1 174 ? -4.481 6.751 16.646 1.00 94.25 174 SER A O 1
ATOM 1432 N N . VAL A 1 175 ? -5.813 7.465 18.291 1.00 95.19 175 VAL A N 1
ATOM 1433 C CA . VAL A 1 175 ? -7.002 6.746 17.803 1.00 95.19 175 VAL A CA 1
ATOM 1434 C C . VAL A 1 175 ? -7.444 7.183 16.400 1.00 95.19 175 VAL A C 1
ATOM 1436 O O . VAL A 1 175 ? -8.019 6.380 15.666 1.00 95.19 175 VAL A O 1
ATOM 1439 N N . LEU A 1 176 ? -7.142 8.426 16.006 1.00 95.81 176 LEU A N 1
ATOM 1440 C CA . LEU A 1 176 ? -7.441 8.957 14.671 1.00 95.81 176 LEU A CA 1
ATOM 1441 C C . LEU A 1 176 ? -6.232 8.963 13.732 1.00 95.81 176 LEU A C 1
ATOM 1443 O O . LEU A 1 176 ? -6.314 9.559 12.662 1.00 95.81 176 LEU A O 1
ATOM 1447 N N . ASN A 1 177 ? -5.129 8.298 14.093 1.00 96.06 177 ASN A N 1
ATOM 1448 C CA . ASN A 1 177 ? -4.022 8.141 13.157 1.00 96.06 177 ASN A CA 1
ATOM 1449 C C . ASN A 1 177 ? -4.519 7.432 11.899 1.00 96.06 177 ASN A C 1
ATOM 1451 O O . ASN A 1 177 ? -5.157 6.381 11.984 1.00 96.06 177 ASN A O 1
ATOM 1455 N N . GLU A 1 178 ? -4.193 8.006 10.752 1.00 96.81 178 GLU A N 1
ATOM 1456 C CA . GLU A 1 178 ? -4.513 7.480 9.434 1.00 96.81 178 GLU A CA 1
ATOM 1457 C C . GLU A 1 178 ? -3.285 6.777 8.858 1.00 96.81 178 GLU A C 1
ATOM 1459 O O . GLU A 1 178 ? -2.148 7.210 9.059 1.00 96.81 178 GLU A O 1
ATOM 1464 N N . VAL A 1 179 ? -3.491 5.657 8.171 1.00 98.00 179 VAL A N 1
ATOM 1465 C CA . VAL A 1 179 ? -2.387 4.892 7.590 1.00 98.00 179 VAL A CA 1
ATOM 1466 C C . VAL A 1 179 ? -2.070 5.413 6.193 1.00 98.00 179 VAL A C 1
ATOM 1468 O O . VAL A 1 179 ? -2.944 5.499 5.331 1.00 98.00 179 VAL A O 1
ATOM 1471 N N . TYR A 1 180 ? -0.800 5.725 5.965 1.00 98.06 180 TYR A N 1
ATOM 1472 C CA . TYR A 1 180 ? -0.259 6.176 4.689 1.00 98.06 180 TYR A CA 1
ATOM 1473 C C . TYR A 1 180 ? 0.787 5.193 4.178 1.00 98.06 180 TYR A C 1
ATOM 1475 O O . TYR A 1 180 ? 1.445 4.500 4.958 1.00 98.06 180 TYR A O 1
ATOM 1483 N N . VAL A 1 181 ? 0.987 5.199 2.863 1.00 98.19 181 VAL A N 1
ATOM 1484 C CA . VAL A 1 181 ? 2.145 4.589 2.216 1.00 98.19 181 VAL A CA 1
ATOM 1485 C C . VAL A 1 181 ? 2.996 5.682 1.581 1.00 98.19 181 VAL A C 1
ATOM 1487 O O . VAL A 1 181 ? 2.482 6.502 0.823 1.00 98.19 181 VAL A O 1
ATOM 1490 N N . TYR A 1 182 ? 4.287 5.714 1.898 1.00 97.50 182 TYR A N 1
ATOM 1491 C CA . TYR A 1 182 ? 5.220 6.685 1.331 1.00 97.50 182 TYR A CA 1
ATOM 1492 C C . TYR A 1 182 ? 6.620 6.097 1.162 1.00 97.50 182 TYR A C 1
ATOM 1494 O O . TYR A 1 182 ? 7.23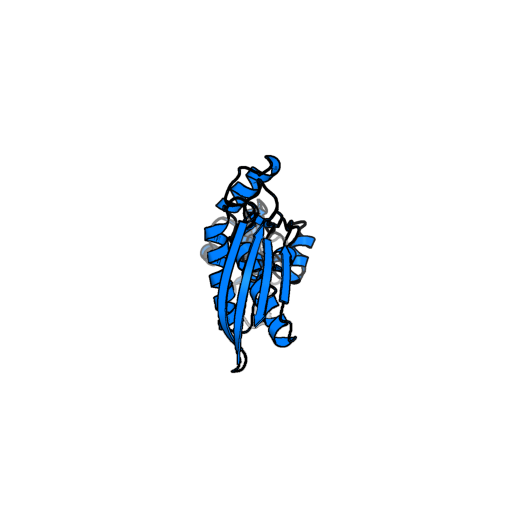8 5.638 2.130 1.00 97.50 182 TYR A O 1
ATOM 1502 N N . ASP A 1 183 ? 7.127 6.128 -0.073 1.00 95.19 183 ASP A N 1
ATOM 1503 C CA . ASP A 1 183 ? 8.438 5.583 -0.452 1.00 95.19 183 ASP A CA 1
ATOM 1504 C C . ASP A 1 183 ? 8.603 4.122 0.015 1.00 95.19 183 ASP A C 1
ATOM 1506 O O . ASP A 1 183 ? 9.598 3.730 0.629 1.00 95.19 183 ASP A O 1
ATOM 1510 N N . GLY A 1 184 ? 7.574 3.308 -0.214 1.00 95.75 184 GLY A N 1
ATOM 1511 C CA . GLY A 1 184 ? 7.507 1.905 0.182 1.00 95.75 184 GLY A CA 1
ATOM 1512 C C . GLY A 1 184 ? 7.349 1.646 1.684 1.00 95.75 184 GLY A C 1
ATOM 1513 O O . GLY A 1 184 ? 7.336 0.484 2.083 1.00 95.75 184 GLY A O 1
ATOM 1514 N N . ASN A 1 185 ? 7.242 2.681 2.523 1.00 97.00 185 ASN A N 1
ATOM 1515 C CA . ASN A 1 185 ? 7.009 2.546 3.963 1.00 97.00 185 ASN A CA 1
ATOM 1516 C C . ASN A 1 185 ? 5.518 2.666 4.277 1.00 97.00 185 ASN A C 1
ATOM 1518 O O . ASN A 1 185 ? 4.833 3.481 3.666 1.00 97.00 185 ASN A O 1
ATOM 1522 N N . ILE A 1 186 ? 5.037 1.918 5.269 1.00 98.06 186 ILE A N 1
ATOM 1523 C CA . ILE A 1 186 ? 3.676 2.060 5.804 1.00 98.06 186 ILE A CA 1
ATOM 1524 C C . ILE A 1 186 ? 3.771 2.825 7.118 1.00 98.06 186 ILE A C 1
ATOM 1526 O O . ILE A 1 186 ? 4.484 2.394 8.021 1.00 98.06 186 ILE A O 1
ATOM 1530 N N . ILE A 1 187 ? 3.080 3.956 7.231 1.00 96.88 187 ILE A N 1
ATOM 1531 C CA . ILE A 1 187 ? 3.248 4.899 8.340 1.00 96.88 187 ILE A CA 1
ATOM 1532 C C . ILE A 1 187 ? 1.880 5.276 8.906 1.00 96.88 187 ILE A C 1
ATOM 1534 O O . ILE A 1 187 ? 0.987 5.683 8.168 1.00 96.88 187 ILE A O 1
ATOM 1538 N N . GLY A 1 188 ? 1.718 5.168 10.224 1.00 96.19 188 GLY A N 1
ATOM 1539 C CA . GLY A 1 188 ? 0.565 5.703 10.943 1.00 96.19 188 GLY A CA 1
ATOM 1540 C C . GLY A 1 188 ? 0.757 7.186 11.249 1.00 96.19 188 GLY A C 1
ATOM 1541 O O . GLY A 1 188 ? 1.510 7.544 12.155 1.00 96.19 188 GLY A O 1
ATOM 1542 N N . VAL A 1 189 ? 0.073 8.047 10.505 1.00 94.88 189 VAL A N 1
ATOM 1543 C CA . VAL A 1 189 ? 0.219 9.502 10.571 1.00 94.88 189 VAL A CA 1
ATOM 1544 C C . VAL A 1 189 ? -0.845 10.094 11.505 1.00 94.88 189 VAL A C 1
ATOM 1546 O O . VAL A 1 189 ? -2.036 9.913 11.253 1.00 94.88 189 VAL A O 1
ATOM 1549 N N . PRO A 1 190 ? -0.460 10.805 12.581 1.00 92.00 190 PRO A N 1
ATOM 1550 C CA . PRO A 1 190 ? -1.413 11.483 13.459 1.00 92.00 190 PRO A CA 1
ATOM 1551 C C . PRO A 1 190 ? -1.982 12.757 12.823 1.00 92.00 190 PRO A C 1
ATOM 1553 O O . PRO A 1 190 ? -1.352 13.362 11.951 1.00 92.00 190 PRO A O 1
ATOM 1556 N N . GLU A 1 191 ? -3.134 13.216 13.319 1.00 83.75 191 GLU A N 1
ATOM 1557 C CA . GLU A 1 191 ? -3.736 14.496 12.910 1.00 83.75 191 GLU A CA 1
ATOM 1558 C C . GLU A 1 191 ? -2.902 15.712 13.351 1.00 83.75 191 GLU A C 1
ATOM 1560 O O . GLU A 1 191 ? -2.887 16.726 12.657 1.00 83.75 191 GLU A O 1
ATOM 1565 N N . SER A 1 192 ? -2.198 15.620 14.489 1.00 79.81 192 SER A N 1
ATOM 1566 C CA . SER A 1 192 ? -1.401 16.717 15.053 1.00 79.81 192 SER A CA 1
ATOM 1567 C C . SER A 1 192 ? 0.052 16.325 15.332 1.00 79.81 192 SER A C 1
ATOM 1569 O O . SER A 1 192 ? 0.370 15.163 15.591 1.00 79.81 192 SER A O 1
ATOM 1571 N N . ASP A 1 193 ? 0.937 17.327 15.314 1.00 76.81 193 ASP A N 1
ATOM 1572 C CA . ASP A 1 193 ? 2.387 17.169 15.515 1.00 76.81 193 ASP A CA 1
ATOM 1573 C C . ASP A 1 193 ? 2.853 17.367 16.966 1.00 76.81 193 ASP A C 1
ATOM 1575 O O . ASP A 1 193 ? 4.050 17.292 17.255 1.00 76.81 193 ASP A O 1
ATOM 1579 N N . GLU A 1 194 ? 1.920 17.596 17.895 1.00 68.56 194 GLU A N 1
ATOM 1580 C CA . GLU A 1 194 ? 2.210 17.995 19.281 1.00 68.56 194 GLU A CA 1
ATOM 1581 C C . GLU A 1 194 ? 3.024 16.952 20.065 1.00 68.56 194 GLU A C 1
ATOM 1583 O O . GLU A 1 194 ? 3.780 17.308 20.965 1.00 68.56 194 GLU A O 1
ATOM 1588 N N . SER A 1 195 ? 2.908 15.668 19.713 1.00 65.69 195 SER A N 1
ATOM 1589 C CA . SER A 1 195 ? 3.548 14.547 20.425 1.00 65.69 195 SER A CA 1
ATOM 1590 C C . SER A 1 195 ? 4.650 13.839 19.625 1.00 65.69 195 SER A C 1
ATOM 1592 O O . SER A 1 195 ? 5.139 12.778 20.021 1.00 65.69 195 SER A O 1
ATOM 1594 N N . ILE A 1 196 ? 5.066 14.424 18.500 1.00 77.06 196 ILE A N 1
ATOM 1595 C CA . ILE A 1 196 ? 5.988 13.796 17.552 1.00 77.06 196 ILE A CA 1
ATOM 1596 C C . ILE A 1 196 ? 7.421 14.234 17.846 1.00 77.06 196 ILE A C 1
ATOM 1598 O O . ILE A 1 196 ? 7.719 15.427 17.922 1.00 77.06 196 ILE A O 1
ATOM 1602 N N . LYS A 1 197 ? 8.332 13.262 17.967 1.00 79.88 197 LYS A N 1
ATOM 1603 C CA . LYS A 1 197 ? 9.767 13.544 18.107 1.00 79.88 197 LYS A CA 1
ATOM 1604 C C . LYS A 1 197 ? 10.300 14.240 16.853 1.00 79.88 197 LYS A C 1
ATOM 1606 O O . LYS A 1 197 ? 9.956 13.853 15.738 1.00 79.88 197 LYS A O 1
ATOM 1611 N N . GLU A 1 198 ? 11.215 15.188 17.040 1.00 80.25 198 GLU A N 1
ATOM 1612 C CA . GLU A 1 198 ? 11.799 15.997 15.958 1.00 80.25 198 GLU A CA 1
ATOM 1613 C C . GLU A 1 198 ? 12.329 15.157 14.785 1.00 80.25 198 GLU A C 1
ATOM 1615 O O . GLU A 1 198 ? 12.115 15.491 13.623 1.00 80.25 198 GLU A O 1
ATOM 1620 N N . GLU A 1 199 ? 12.952 14.017 15.091 1.00 83.56 199 GLU A N 1
ATOM 1621 C CA . GLU A 1 199 ? 13.534 13.100 14.105 1.00 83.56 199 GLU A CA 1
ATOM 1622 C C . GLU A 1 199 ? 12.510 12.539 13.097 1.00 83.56 199 GLU A C 1
ATOM 1624 O O . GLU A 1 199 ? 12.867 12.269 11.951 1.00 83.56 199 GLU A O 1
ATOM 1629 N N . TYR A 1 200 ? 11.231 12.425 13.481 1.00 83.69 200 TYR A N 1
ATOM 1630 C CA . TYR A 1 200 ? 10.160 11.908 12.617 1.00 83.69 200 TYR A CA 1
ATOM 1631 C C . TYR A 1 200 ? 9.347 13.006 11.927 1.00 83.69 200 TYR A C 1
ATOM 1633 O O . TYR A 1 200 ? 8.615 12.705 10.984 1.00 83.69 200 TYR A O 1
ATOM 1641 N N . ARG A 1 201 ? 9.473 14.279 12.334 1.00 85.44 201 ARG A N 1
ATOM 1642 C CA . ARG A 1 201 ? 8.646 15.367 11.779 1.00 85.44 201 ARG A CA 1
ATOM 1643 C C . ARG A 1 201 ? 8.796 15.504 10.274 1.00 85.44 201 ARG A C 1
ATOM 1645 O O . ARG A 1 201 ? 7.798 15.531 9.565 1.00 85.44 201 ARG A O 1
ATOM 1652 N N . LYS A 1 202 ? 10.033 15.490 9.773 1.00 88.06 202 LYS A N 1
ATOM 1653 C CA . LYS A 1 202 ? 10.300 15.594 8.331 1.00 88.06 202 LYS A CA 1
ATOM 1654 C C . LYS A 1 202 ? 9.720 14.414 7.544 1.00 88.06 202 LYS A C 1
ATOM 1656 O O . LYS A 1 202 ? 9.237 14.598 6.430 1.00 88.06 202 LYS A O 1
ATOM 1661 N N . LEU A 1 203 ? 9.771 13.202 8.105 1.00 89.56 203 LEU A N 1
ATOM 1662 C CA . LEU A 1 203 ? 9.171 12.022 7.479 1.00 89.56 203 LEU A CA 1
ATOM 1663 C C . LEU A 1 203 ? 7.651 12.179 7.392 1.00 89.56 203 LEU A C 1
ATOM 1665 O O . LEU A 1 203 ? 7.083 11.959 6.326 1.00 89.56 203 LEU A O 1
ATOM 1669 N N . LEU A 1 204 ? 7.003 12.594 8.479 1.00 90.50 204 LEU A N 1
ATOM 1670 C CA . LEU A 1 204 ? 5.550 12.742 8.532 1.00 90.50 204 LEU A CA 1
ATOM 1671 C C . LEU A 1 204 ? 5.043 13.909 7.686 1.00 90.50 204 LEU A C 1
ATOM 1673 O O . LEU A 1 204 ? 4.047 13.751 6.989 1.00 90.50 204 LEU A O 1
ATOM 1677 N N . GLU A 1 205 ? 5.756 15.033 7.657 1.00 90.38 205 GLU A N 1
ATOM 1678 C CA . GLU A 1 205 ? 5.440 16.162 6.777 1.00 90.38 205 GLU A CA 1
ATOM 1679 C C . GLU A 1 205 ? 5.491 15.741 5.300 1.00 90.38 205 GLU A C 1
ATOM 1681 O O . GLU A 1 205 ? 4.548 15.981 4.543 1.00 90.38 205 GLU A O 1
ATOM 1686 N N . ASN A 1 206 ? 6.548 15.027 4.898 1.00 92.75 206 ASN A N 1
ATOM 1687 C CA . ASN A 1 206 ? 6.648 14.478 3.547 1.00 92.75 206 ASN A CA 1
ATOM 1688 C C . ASN A 1 206 ? 5.563 13.432 3.267 1.00 92.75 206 ASN A C 1
ATOM 1690 O O . ASN A 1 206 ? 4.997 13.430 2.179 1.00 92.75 206 ASN A O 1
ATOM 1694 N N . THR A 1 207 ? 5.243 12.581 4.243 1.00 94.44 207 THR A N 1
ATOM 1695 C CA . THR A 1 207 ? 4.201 11.553 4.111 1.00 94.44 207 THR A CA 1
ATOM 1696 C C . THR A 1 207 ? 2.827 12.190 3.903 1.00 94.44 207 THR A C 1
ATOM 1698 O O . THR A 1 207 ? 2.103 11.773 3.009 1.00 94.44 207 THR A O 1
ATOM 1701 N N . ARG A 1 208 ? 2.484 13.254 4.642 1.00 92.44 208 ARG A N 1
ATOM 1702 C CA . ARG A 1 208 ? 1.226 13.994 4.434 1.00 92.44 208 ARG A CA 1
ATOM 1703 C C . ARG A 1 208 ? 1.170 14.686 3.073 1.00 92.44 208 ARG A C 1
ATOM 1705 O O . ARG A 1 208 ? 0.096 14.813 2.496 1.00 92.44 208 ARG A O 1
ATOM 1712 N N . ARG A 1 209 ? 2.309 15.173 2.570 1.00 93.38 209 ARG A N 1
ATOM 1713 C CA . ARG A 1 209 ? 2.368 15.957 1.328 1.00 93.38 209 ARG A CA 1
ATOM 1714 C C . ARG A 1 209 ? 2.444 15.105 0.061 1.00 93.38 209 ARG A C 1
ATOM 1716 O O . ARG A 1 209 ? 1.885 15.497 -0.960 1.00 93.38 209 ARG A O 1
ATOM 1723 N N . TYR A 1 210 ? 3.177 13.998 0.109 1.00 95.12 210 TYR A N 1
ATOM 1724 C CA . TYR A 1 210 ? 3.526 13.187 -1.061 1.00 95.12 210 TYR A CA 1
ATOM 1725 C C . TYR A 1 210 ? 3.126 11.716 -0.925 1.00 95.12 210 TYR A C 1
ATOM 1727 O O . TYR A 1 210 ? 3.138 10.998 -1.922 1.00 95.12 210 TYR A O 1
ATOM 1735 N N . GLY A 1 211 ? 2.806 11.260 0.287 1.00 95.38 211 GLY A N 1
ATOM 1736 C CA . GLY A 1 211 ? 2.361 9.898 0.539 1.00 95.38 211 GLY A CA 1
ATOM 1737 C C . GLY A 1 211 ? 0.939 9.651 0.055 1.00 95.38 211 GLY A C 1
ATOM 1738 O O . GLY A 1 211 ? 0.132 10.565 -0.122 1.00 95.38 211 GLY A O 1
ATOM 1739 N N . LEU A 1 212 ? 0.630 8.376 -0.144 1.00 97.56 212 LEU A N 1
ATOM 1740 C CA . LEU A 1 212 ? -0.694 7.903 -0.498 1.00 97.56 212 LEU A CA 1
ATOM 1741 C C . LEU A 1 212 ? -1.460 7.535 0.774 1.00 97.56 212 LEU A C 1
ATOM 1743 O O . LEU A 1 212 ? -1.074 6.601 1.478 1.00 97.56 212 LEU A O 1
ATOM 1747 N N . SER A 1 213 ? -2.556 8.242 1.051 1.00 96.56 213 SER A N 1
ATOM 1748 C CA . SER A 1 213 ? -3.479 7.832 2.111 1.00 96.56 213 SER A CA 1
ATOM 1749 C C . SER A 1 213 ? -4.204 6.537 1.727 1.00 96.56 213 SER A C 1
ATOM 1751 O O . SER A 1 213 ? -4.644 6.371 0.587 1.00 96.56 213 SER A O 1
ATOM 1753 N N . THR A 1 214 ? -4.367 5.645 2.703 1.00 96.31 214 THR A N 1
ATOM 1754 C CA . THR A 1 214 ? -5.239 4.464 2.593 1.00 96.31 214 THR A CA 1
ATOM 1755 C C . THR A 1 214 ? -6.709 4.797 2.868 1.00 96.31 214 THR A C 1
ATOM 1757 O O . THR A 1 214 ? -7.584 3.987 2.576 1.00 96.31 214 THR A O 1
ATOM 1760 N N . GLY A 1 215 ? -6.995 5.971 3.442 1.00 95.25 215 GLY A N 1
ATOM 1761 C CA . GLY A 1 215 ? -8.321 6.362 3.922 1.00 95.25 215 GLY A CA 1
ATOM 1762 C C . GLY A 1 215 ? -8.765 5.626 5.189 1.00 95.25 215 GLY A C 1
ATOM 1763 O O . GLY A 1 215 ? -9.926 5.740 5.579 1.00 95.25 215 GLY A O 1
ATOM 1764 N N . ILE A 1 216 ? -7.874 4.851 5.820 1.00 97.12 216 ILE A N 1
ATOM 1765 C CA . ILE A 1 216 ? -8.182 4.044 7.001 1.00 97.12 216 ILE A CA 1
ATOM 1766 C C . ILE A 1 216 ? -7.496 4.650 8.224 1.00 97.12 216 ILE A C 1
ATOM 1768 O O . ILE A 1 216 ? -6.264 4.677 8.317 1.00 97.12 216 ILE A O 1
ATOM 1772 N N . ARG A 1 217 ? -8.293 5.086 9.201 1.00 97.69 217 ARG A N 1
ATOM 1773 C CA . ARG A 1 217 ? -7.822 5.441 10.544 1.00 97.69 217 ARG A CA 1
ATOM 1774 C C . ARG A 1 217 ? -7.871 4.236 11.467 1.00 97.69 217 ARG A C 1
ATOM 1776 O O . ARG A 1 217 ? -8.627 3.288 11.248 1.00 97.69 217 ARG A O 1
ATOM 1783 N N . TYR A 1 218 ? -7.114 4.290 12.559 1.00 97.94 218 TYR A N 1
ATOM 1784 C CA . TYR A 1 218 ? -7.108 3.210 13.548 1.00 97.94 218 TYR A CA 1
ATOM 1785 C C . TYR A 1 218 ? -8.517 2.928 14.084 1.00 97.94 218 TYR A C 1
ATOM 1787 O O . TYR A 1 218 ? -8.909 1.767 14.177 1.00 97.94 218 TYR A O 1
ATOM 1795 N N . ILE A 1 219 ? -9.308 3.965 14.382 1.00 97.69 219 ILE A N 1
ATOM 1796 C CA . ILE A 1 219 ? -10.686 3.783 14.851 1.00 97.69 219 ILE A CA 1
ATOM 1797 C C . ILE A 1 219 ? -11.595 3.104 13.821 1.00 97.69 219 ILE A C 1
ATOM 1799 O O . ILE A 1 219 ? -12.472 2.339 14.220 1.00 97.69 219 ILE A O 1
ATOM 1803 N N . ASP A 1 220 ? -11.380 3.333 12.521 1.00 97.19 220 ASP A N 1
ATOM 1804 C CA . ASP A 1 220 ? -12.189 2.720 11.465 1.00 97.19 220 ASP A CA 1
ATOM 1805 C C . ASP A 1 220 ? -12.026 1.194 11.525 1.00 97.19 220 ASP A C 1
ATOM 1807 O O . ASP A 1 220 ? -12.992 0.453 11.712 1.00 97.19 220 ASP A O 1
ATOM 1811 N N . ALA A 1 221 ? -10.778 0.723 11.482 1.00 98.00 221 ALA A N 1
ATOM 1812 C CA . ALA A 1 221 ? -10.462 -0.700 11.515 1.00 98.00 221 ALA A CA 1
ATOM 1813 C C . ALA A 1 221 ? -10.774 -1.351 12.879 1.00 98.00 221 ALA A C 1
ATOM 1815 O O . ALA A 1 221 ? -11.255 -2.488 12.933 1.00 98.00 221 ALA A O 1
ATOM 1816 N N . LEU A 1 222 ? -10.574 -0.635 13.991 1.00 98.31 222 LEU A N 1
ATOM 1817 C CA . LEU A 1 222 ? -10.913 -1.125 15.330 1.00 98.31 222 LEU A CA 1
ATOM 1818 C C . LEU A 1 222 ? -12.420 -1.266 15.558 1.00 98.31 222 LEU A C 1
ATOM 1820 O O . LEU A 1 222 ? -12.836 -2.217 16.220 1.00 98.31 222 LEU A O 1
ATOM 1824 N N . SER A 1 223 ? -13.241 -0.379 14.996 1.00 98.31 223 SER A N 1
ATOM 1825 C CA . SER A 1 223 ? -14.701 -0.479 15.120 1.00 98.31 223 SER A CA 1
ATOM 1826 C C . SER A 1 223 ? -15.226 -1.733 14.418 1.00 98.31 223 SER A C 1
ATOM 1828 O O . SER A 1 223 ? -16.037 -2.466 14.988 1.00 98.31 223 SER A O 1
ATOM 1830 N N . PHE A 1 224 ? -14.673 -2.070 13.246 1.00 98.50 224 PHE A N 1
ATOM 1831 C CA . PHE A 1 224 ? -14.959 -3.345 12.580 1.00 98.50 224 PHE A CA 1
ATOM 1832 C C . PHE A 1 224 ? -14.489 -4.559 13.389 1.00 98.50 224 PHE A C 1
ATOM 1834 O O . PHE A 1 224 ? -15.219 -5.544 13.474 1.00 98.50 224 PHE A O 1
ATOM 1841 N N . LYS A 1 225 ? -13.332 -4.481 14.063 1.00 98.31 225 LYS A N 1
ATOM 1842 C CA . LYS A 1 225 ? -12.864 -5.549 14.967 1.00 98.31 225 LYS A CA 1
ATOM 1843 C C . LYS A 1 225 ? -13.842 -5.798 16.110 1.00 98.31 225 LYS A C 1
ATOM 1845 O O . LYS A 1 225 ? -14.088 -6.952 16.451 1.00 98.31 225 LYS A O 1
ATOM 1850 N N . VAL A 1 226 ? -14.377 -4.732 16.712 1.00 98.06 226 VAL A N 1
ATOM 1851 C CA . VAL A 1 226 ? -15.369 -4.836 17.791 1.00 98.06 226 VAL A CA 1
ATOM 1852 C C . VAL A 1 226 ? -16.642 -5.496 17.274 1.00 98.06 226 VAL A C 1
ATOM 1854 O O . VAL A 1 226 ? -17.073 -6.486 17.855 1.00 98.06 226 VAL A O 1
ATOM 1857 N N . ALA A 1 227 ? -17.198 -5.020 16.159 1.00 97.75 227 ALA A N 1
ATOM 1858 C CA . ALA A 1 227 ? -18.408 -5.599 15.579 1.00 97.75 227 ALA A CA 1
ATOM 1859 C C . ALA A 1 227 ? -18.229 -7.068 15.160 1.00 97.75 227 ALA A C 1
ATOM 1861 O O . ALA A 1 227 ? -19.080 -7.898 15.466 1.00 97.75 227 ALA A O 1
ATOM 1862 N N . TYR A 1 228 ? -17.093 -7.421 14.554 1.00 97.94 228 TYR A N 1
ATOM 1863 C CA . TYR A 1 228 ? -16.754 -8.813 14.244 1.00 97.94 228 TYR A CA 1
ATOM 1864 C C . TYR A 1 228 ? -16.682 -9.683 15.509 1.00 97.94 228 TYR A C 1
ATOM 1866 O O . TYR A 1 228 ? -17.163 -10.810 15.525 1.00 97.94 228 TYR A O 1
ATOM 1874 N N . LYS A 1 229 ? -16.117 -9.168 16.610 1.00 98.00 229 LYS A N 1
ATOM 1875 C CA . LYS A 1 229 ? -16.069 -9.901 17.886 1.00 98.00 229 LYS A CA 1
ATOM 1876 C C . LYS A 1 229 ? -17.452 -10.107 18.502 1.00 98.00 229 LYS A C 1
ATOM 1878 O O . LYS A 1 229 ? -17.670 -11.130 19.144 1.00 98.00 229 LYS A O 1
ATOM 1883 N N . ILE A 1 230 ? -18.367 -9.162 18.302 1.00 96.94 230 ILE A N 1
ATOM 1884 C CA . ILE A 1 230 ? -19.77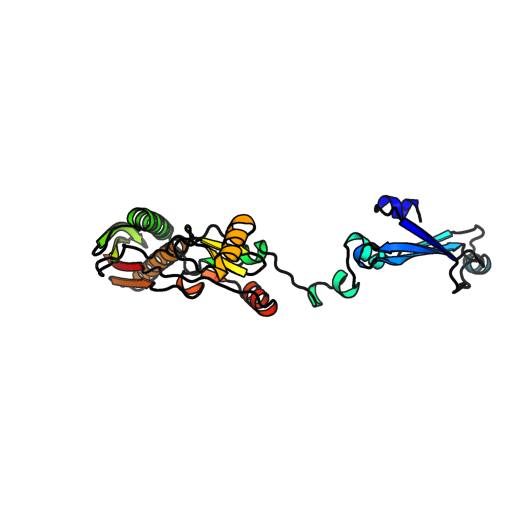6 -9.311 18.684 1.00 96.94 230 ILE A CA 1
ATOM 1885 C C . ILE A 1 230 ? -20.439 -10.397 17.828 1.00 96.94 230 ILE A C 1
ATOM 1887 O O . ILE A 1 230 ? -21.143 -11.243 18.368 1.00 96.94 230 ILE A O 1
ATOM 1891 N N . GLU A 1 231 ? -20.158 -10.435 16.523 1.00 95.81 231 GLU A N 1
ATOM 1892 C CA . GLU A 1 231 ? -20.629 -11.502 15.631 1.00 95.81 231 GLU A CA 1
ATOM 1893 C C . GLU A 1 231 ? -20.137 -12.886 16.080 1.00 95.81 231 GLU A C 1
ATOM 1895 O O . GLU A 1 231 ? -20.931 -13.814 16.223 1.00 95.81 231 GLU A O 1
ATOM 1900 N N . GLU A 1 232 ? -18.841 -13.019 16.389 1.00 96.44 232 GLU A N 1
ATOM 1901 C CA . GLU A 1 232 ? -18.280 -14.259 16.939 1.00 96.44 232 GLU A CA 1
ATOM 1902 C C . GLU A 1 232 ? -18.950 -14.655 18.263 1.00 96.44 232 GLU A C 1
ATOM 1904 O O . GLU A 1 232 ? -19.209 -15.840 18.489 1.00 96.44 232 GLU A O 1
ATOM 1909 N N . ALA A 1 233 ? -19.248 -13.685 19.133 1.00 96.12 233 ALA A N 1
ATOM 1910 C CA . ALA A 1 233 ? -19.918 -13.922 20.409 1.00 96.12 233 ALA A CA 1
ATOM 1911 C C . ALA A 1 233 ? -21.358 -14.424 20.222 1.00 96.12 233 ALA A C 1
ATOM 1913 O O . ALA A 1 233 ? -21.753 -15.376 20.894 1.00 96.12 233 ALA A O 1
ATOM 1914 N N . LEU A 1 234 ? -22.104 -13.859 19.267 1.00 94.38 234 LEU A N 1
ATOM 1915 C CA . LEU A 1 234 ? -23.455 -14.309 18.914 1.00 94.38 234 LEU A CA 1
ATOM 1916 C C . LEU A 1 234 ? -23.455 -15.760 18.422 1.00 94.38 234 LEU A C 1
ATOM 1918 O O . LEU A 1 234 ? -24.257 -16.565 18.886 1.00 94.38 234 LEU A O 1
ATOM 1922 N N . VAL A 1 235 ? -22.520 -16.119 17.534 1.00 94.06 235 VAL A N 1
ATOM 1923 C CA . VAL A 1 235 ? -22.371 -17.504 17.046 1.00 94.06 235 VAL A CA 1
ATOM 1924 C C . VAL A 1 235 ? -21.959 -18.457 18.172 1.00 94.06 235 VAL A C 1
ATOM 1926 O O . VAL A 1 235 ? -22.372 -19.615 18.196 1.00 94.06 235 VAL A O 1
ATOM 1929 N N . SER A 1 236 ? -21.164 -17.970 19.124 1.00 94.38 236 SER A N 1
ATOM 1930 C CA . SER A 1 236 ? -20.644 -18.765 20.240 1.00 94.38 236 SER A CA 1
ATOM 1931 C C . SER A 1 236 ? -21.570 -18.801 21.464 1.00 94.38 236 SER A C 1
ATOM 1933 O O . SER A 1 236 ? -21.178 -19.375 22.479 1.00 94.38 236 SER A O 1
ATOM 1935 N N . ASN A 1 237 ? -22.771 -18.205 21.397 1.00 92.31 237 ASN A N 1
ATOM 1936 C CA . ASN A 1 237 ? -23.693 -18.037 22.531 1.00 92.31 237 ASN A CA 1
ATOM 1937 C C . ASN A 1 237 ? -23.019 -17.417 23.772 1.00 92.31 237 ASN A C 1
ATOM 1939 O O . ASN A 1 237 ? -23.163 -17.908 24.892 1.00 92.31 237 ASN A O 1
ATOM 1943 N N . MET A 1 238 ? -22.238 -16.356 23.564 1.00 95.19 238 MET A N 1
ATOM 1944 C CA . MET A 1 238 ? -21.639 -15.567 24.637 1.00 95.19 238 MET A CA 1
ATOM 1945 C C . MET A 1 238 ? -22.431 -14.279 24.853 1.00 95.19 238 MET A C 1
ATOM 1947 O O . MET A 1 238 ? -22.525 -13.453 23.951 1.00 95.19 238 MET A O 1
ATOM 1951 N N . ASP A 1 239 ? -22.909 -14.072 26.078 1.00 94.56 239 ASP A N 1
ATOM 1952 C CA . ASP A 1 239 ? -23.734 -12.905 26.425 1.00 94.56 239 ASP A CA 1
ATOM 1953 C C . ASP A 1 239 ? -22.904 -11.686 26.860 1.00 94.56 239 ASP A C 1
ATOM 1955 O O . ASP A 1 239 ? -23.430 -10.590 27.038 1.00 94.56 239 ASP A O 1
ATOM 1959 N N . HIS A 1 240 ? -21.594 -11.860 27.060 1.00 96.81 240 HIS A N 1
ATOM 1960 C CA . HIS A 1 240 ? -20.711 -10.802 27.538 1.00 96.81 240 HIS A CA 1
ATOM 1961 C C . HIS A 1 240 ? -19.291 -10.941 26.986 1.00 96.81 240 HIS A C 1
ATOM 1963 O O . HIS A 1 240 ? -18.703 -12.026 27.011 1.00 96.81 240 HIS A O 1
ATOM 1969 N N . LEU A 1 241 ? -18.694 -9.829 26.552 1.00 97.06 241 LEU A N 1
ATOM 1970 C CA . LEU A 1 241 ? -17.303 -9.782 26.104 1.00 97.06 241 LEU A CA 1
ATOM 1971 C C . LEU A 1 241 ? -16.615 -8.460 26.461 1.00 97.06 241 LEU A C 1
ATOM 1973 O O . LEU A 1 241 ? -17.228 -7.396 26.514 1.00 97.06 241 LEU A O 1
ATOM 1977 N N . LYS A 1 242 ? -15.296 -8.531 26.675 1.00 97.25 242 LYS A N 1
ATOM 1978 C CA . LYS A 1 242 ? -14.435 -7.370 26.936 1.00 97.25 242 LYS A CA 1
ATOM 1979 C C . LYS A 1 242 ? -13.332 -7.296 25.900 1.00 97.25 242 LYS A C 1
ATOM 1981 O O . LYS A 1 242 ? -12.578 -8.250 25.722 1.00 97.25 242 LYS A O 1
ATOM 1986 N N . ILE A 1 243 ? -13.203 -6.141 25.262 1.00 97.12 243 ILE A N 1
ATOM 1987 C CA . ILE A 1 243 ? -12.195 -5.867 24.241 1.00 97.12 243 ILE A CA 1
ATOM 1988 C C . ILE A 1 243 ? -11.344 -4.702 24.730 1.00 97.12 243 ILE A C 1
ATOM 1990 O O . ILE A 1 243 ? -11.861 -3.676 25.169 1.00 97.12 243 ILE A O 1
ATOM 1994 N N . LYS A 1 244 ? -10.022 -4.868 24.674 1.00 96.31 244 LYS A N 1
ATOM 1995 C CA . LYS A 1 244 ? -9.068 -3.829 25.060 1.00 96.31 244 LYS A CA 1
ATOM 1996 C C . LYS A 1 244 ? -7.991 -3.686 24.002 1.00 96.31 244 LYS A C 1
ATOM 1998 O O . LYS A 1 244 ? -7.381 -4.678 23.608 1.00 96.31 244 LYS A O 1
ATOM 2003 N N . VAL A 1 245 ? -7.730 -2.451 23.594 1.00 96.25 245 VAL A N 1
ATOM 2004 C CA . VAL A 1 245 ? -6.649 -2.091 22.675 1.00 96.25 245 VAL A CA 1
ATOM 2005 C C . VAL A 1 245 ? -5.794 -1.023 23.354 1.00 96.25 245 VAL A C 1
ATOM 2007 O O . VAL A 1 245 ? -6.185 0.142 23.377 1.00 96.25 245 VAL A O 1
ATOM 2010 N N . PRO A 1 246 ? -4.659 -1.405 23.964 1.00 93.44 246 PRO A N 1
ATOM 2011 C CA . PRO A 1 246 ? -3.821 -0.483 24.721 1.00 93.44 246 PRO A CA 1
ATOM 2012 C C . PRO A 1 246 ? -2.943 0.372 23.787 1.00 93.44 246 PRO A C 1
ATOM 2014 O O . PRO A 1 246 ? -3.410 1.341 23.189 1.00 93.44 246 PRO A O 1
ATOM 2017 N N . ILE A 1 247 ? -1.660 0.034 23.662 1.00 95.56 247 ILE A N 1
ATOM 2018 C CA . ILE A 1 247 ? -0.708 0.711 22.779 1.00 95.56 247 ILE A CA 1
ATOM 2019 C C . ILE A 1 247 ? -0.544 -0.132 21.521 1.00 95.56 247 ILE A C 1
ATOM 2021 O O . ILE A 1 247 ? -0.202 -1.311 21.612 1.00 95.56 247 ILE A O 1
ATOM 2025 N N . VAL A 1 248 ? -0.744 0.498 20.370 1.00 96.31 248 VAL A N 1
ATOM 2026 C CA . VAL A 1 248 ? -0.534 -0.081 19.044 1.00 96.31 248 VAL A CA 1
ATOM 2027 C C . VAL A 1 248 ? 0.960 -0.152 18.756 1.00 96.31 248 VAL A C 1
ATOM 2029 O O . VAL A 1 248 ? 1.692 0.817 18.988 1.00 96.31 248 VAL A O 1
ATOM 2032 N N . ARG A 1 249 ? 1.415 -1.304 18.261 1.00 95.56 249 ARG A N 1
ATOM 2033 C CA . ARG A 1 249 ? 2.810 -1.578 17.892 1.00 95.56 249 ARG A CA 1
ATOM 2034 C C . ARG A 1 249 ? 2.967 -2.075 16.459 1.00 95.56 249 ARG A C 1
ATOM 2036 O O . ARG A 1 249 ? 4.067 -1.998 15.920 1.00 95.56 249 ARG A O 1
ATOM 2043 N N . ASN A 1 250 ? 1.914 -2.650 15.890 1.00 96.31 250 ASN A N 1
ATOM 2044 C CA . ASN A 1 250 ? 1.898 -3.226 14.552 1.00 96.31 250 ASN A CA 1
ATOM 2045 C C . ASN A 1 250 ? 0.494 -3.113 13.927 1.00 96.31 250 ASN A C 1
ATOM 2047 O O . ASN A 1 250 ? -0.472 -2.756 14.599 1.00 96.31 250 ASN A O 1
ATOM 2051 N N . LEU A 1 251 ? 0.384 -3.467 12.644 1.00 97.25 251 LEU A N 1
ATOM 2052 C CA . LEU A 1 251 ? -0.874 -3.456 11.887 1.00 97.25 251 LEU A CA 1
ATOM 2053 C C . LEU A 1 251 ? -1.983 -4.313 12.530 1.00 97.25 251 LEU A C 1
ATOM 2055 O O . LEU A 1 251 ? -3.130 -3.877 12.613 1.00 97.25 251 LEU A O 1
ATOM 2059 N N . GLY A 1 252 ? -1.654 -5.498 13.046 1.00 96.94 252 GLY A N 1
ATOM 2060 C CA . GLY A 1 252 ? -2.635 -6.413 13.639 1.00 96.94 252 GLY A CA 1
ATOM 2061 C C . GLY A 1 252 ? -3.298 -5.869 14.911 1.00 96.94 252 GLY A C 1
ATOM 2062 O O . GLY A 1 252 ? -4.476 -6.147 15.171 1.00 96.94 252 GLY A O 1
ATOM 2063 N N . ASP A 1 253 ? -2.594 -5.031 15.678 1.00 97.19 253 ASP A N 1
ATOM 2064 C CA . ASP A 1 253 ? -3.156 -4.382 16.870 1.00 97.19 253 ASP A CA 1
ATOM 2065 C C . ASP A 1 253 ? -4.361 -3.495 16.511 1.00 97.19 253 ASP A C 1
ATOM 2067 O O . ASP A 1 253 ? -5.347 -3.473 17.253 1.00 97.19 253 ASP A O 1
ATOM 2071 N N . VAL A 1 254 ? -4.315 -2.848 15.338 1.00 97.00 254 VAL A N 1
ATOM 2072 C CA . VAL A 1 254 ? -5.377 -1.989 14.781 1.00 97.00 254 VAL A CA 1
ATOM 2073 C C . VAL A 1 254 ? -6.269 -2.697 13.768 1.00 97.00 254 VAL A C 1
ATOM 2075 O O . VAL A 1 254 ? -7.008 -2.030 13.061 1.00 97.00 254 VAL A O 1
ATOM 2078 N N . ASN A 1 255 ? -6.258 -4.035 13.724 1.00 98.19 255 ASN A N 1
ATOM 2079 C CA . ASN A 1 255 ? -7.086 -4.824 12.803 1.00 98.19 255 ASN A CA 1
ATOM 2080 C C . ASN A 1 255 ? -6.738 -4.644 11.317 1.00 98.19 255 ASN A C 1
ATOM 2082 O O . ASN A 1 255 ? -7.615 -4.719 10.460 1.00 98.19 255 ASN A O 1
ATOM 2086 N N . LEU A 1 256 ? -5.469 -4.401 11.003 1.00 98.19 256 LEU A N 1
ATOM 2087 C CA . LEU A 1 256 ? -4.987 -4.315 9.630 1.00 98.19 256 LEU A CA 1
ATOM 2088 C C . LEU A 1 256 ? -4.103 -5.513 9.293 1.00 98.19 256 LEU A C 1
ATOM 2090 O O . LEU A 1 256 ? -3.333 -5.997 10.126 1.00 98.19 256 LEU A O 1
ATOM 2094 N N . ARG A 1 257 ? -4.186 -5.965 8.044 1.00 97.88 257 ARG A N 1
ATOM 2095 C CA . ARG A 1 257 ? -3.379 -7.050 7.494 1.00 97.88 257 ARG A CA 1
ATOM 2096 C C . ARG A 1 257 ? -2.812 -6.639 6.148 1.00 97.88 257 ARG A C 1
ATOM 2098 O O . ARG A 1 257 ? -3.539 -6.190 5.271 1.00 97.88 257 ARG A O 1
ATOM 2105 N N . LEU A 1 258 ? -1.514 -6.845 5.989 1.00 98.06 258 LEU A N 1
ATOM 2106 C CA . LEU A 1 258 ? -0.816 -6.672 4.724 1.00 98.06 258 LEU A CA 1
ATOM 2107 C C . LEU A 1 258 ? -0.666 -8.034 4.039 1.00 98.06 258 LEU A C 1
ATOM 2109 O O . LEU A 1 258 ? -0.363 -9.020 4.712 1.00 98.06 258 LEU A O 1
ATOM 2113 N N . GLU A 1 259 ? -0.857 -8.097 2.724 1.00 97.94 259 GLU A N 1
ATOM 2114 C CA . GLU A 1 259 ? -0.572 -9.316 1.963 1.00 97.94 259 GLU A CA 1
ATOM 2115 C C . GLU A 1 259 ? 0.917 -9.698 2.004 1.00 97.94 259 GLU A C 1
ATOM 2117 O O . GLU A 1 259 ? 1.810 -8.845 2.000 1.00 97.94 259 GLU A O 1
ATOM 2122 N N . ASP A 1 260 ? 1.197 -11.005 1.966 1.00 96.50 260 ASP A N 1
ATOM 2123 C CA . ASP A 1 260 ? 2.558 -11.549 2.062 1.00 96.50 260 ASP A CA 1
ATOM 2124 C C . ASP A 1 260 ? 3.505 -11.017 0.979 1.00 96.50 260 ASP A C 1
ATOM 2126 O O . ASP A 1 260 ? 4.709 -10.892 1.214 1.00 96.50 260 ASP A O 1
ATOM 2130 N N . VAL A 1 261 ? 2.982 -10.715 -0.214 1.00 94.75 261 VAL A N 1
ATOM 2131 C CA . VAL A 1 261 ? 3.772 -10.181 -1.333 1.00 94.75 261 VAL A CA 1
ATOM 2132 C C . VAL A 1 261 ? 4.323 -8.796 -0.984 1.00 94.75 261 VAL A C 1
ATOM 2134 O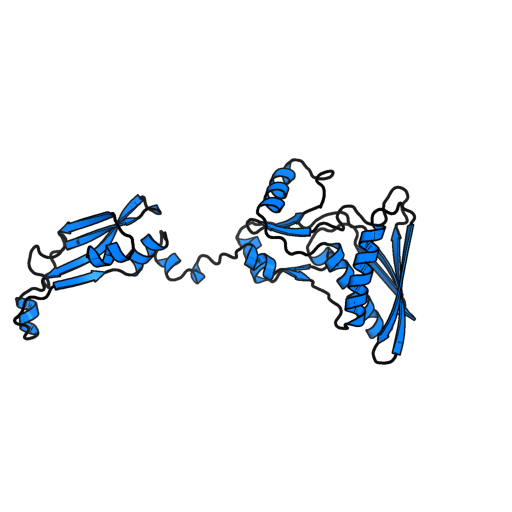 O . VAL A 1 261 ? 5.533 -8.581 -1.090 1.00 94.75 261 VAL A O 1
ATOM 2137 N N . ALA A 1 262 ? 3.474 -7.888 -0.495 1.00 96.44 262 ALA A N 1
ATOM 2138 C CA . ALA A 1 262 ? 3.896 -6.562 -0.051 1.00 96.44 262 ALA A CA 1
ATOM 2139 C C . ALA A 1 262 ? 4.800 -6.634 1.184 1.00 96.44 262 ALA A C 1
ATOM 2141 O O . ALA A 1 262 ? 5.810 -5.934 1.242 1.00 96.44 262 ALA A O 1
ATOM 2142 N N . LEU A 1 263 ? 4.505 -7.522 2.139 1.00 96.44 263 LEU A N 1
ATOM 2143 C CA . LEU A 1 263 ? 5.351 -7.703 3.319 1.00 96.44 263 LEU A CA 1
ATOM 2144 C C . LEU A 1 263 ? 6.776 -8.132 2.935 1.00 96.44 263 LEU A C 1
ATOM 2146 O O . LEU A 1 263 ? 7.751 -7.530 3.387 1.00 96.44 263 LEU A O 1
ATOM 2150 N N . LYS A 1 264 ? 6.909 -9.141 2.064 1.00 94.69 264 LYS A N 1
ATOM 2151 C CA . LYS A 1 264 ? 8.212 -9.604 1.558 1.00 94.69 264 LYS A CA 1
ATOM 2152 C C . LYS A 1 264 ? 8.938 -8.502 0.794 1.00 94.69 264 LYS A C 1
ATOM 2154 O O . LYS A 1 264 ? 10.145 -8.345 0.971 1.00 94.69 264 LYS A O 1
ATOM 2159 N N . TYR A 1 265 ? 8.213 -7.730 -0.015 1.00 94.69 265 TYR A N 1
ATOM 2160 C CA . TYR A 1 265 ? 8.771 -6.590 -0.735 1.00 94.69 265 TYR A CA 1
ATOM 2161 C C . TYR A 1 265 ? 9.358 -5.547 0.224 1.00 94.69 265 TYR A C 1
ATOM 2163 O O . TYR A 1 265 ? 10.548 -5.244 0.121 1.00 94.69 265 TYR A O 1
ATOM 2171 N N . ILE A 1 266 ? 8.571 -5.073 1.197 1.00 95.75 266 ILE A N 1
ATOM 2172 C CA . ILE A 1 266 ? 8.987 -4.091 2.212 1.00 95.75 266 ILE A CA 1
ATOM 2173 C C . ILE A 1 266 ? 10.261 -4.558 2.924 1.00 95.75 266 ILE A C 1
ATOM 2175 O O . ILE A 1 266 ? 11.246 -3.820 2.971 1.00 95.75 266 ILE A O 1
ATOM 2179 N N . VAL A 1 267 ? 10.283 -5.811 3.392 1.00 94.94 267 VAL A N 1
ATOM 2180 C CA . VAL A 1 267 ? 11.452 -6.394 4.069 1.00 94.94 267 VAL A CA 1
ATOM 2181 C C . VAL A 1 267 ? 12.667 -6.463 3.135 1.00 94.94 267 VAL A C 1
ATOM 2183 O O . VAL A 1 267 ? 13.753 -6.033 3.517 1.00 94.94 267 VAL A O 1
ATOM 2186 N N . SER A 1 268 ? 12.501 -6.946 1.899 1.00 93.12 268 SER A N 1
ATOM 2187 C CA . SER A 1 268 ? 13.601 -7.080 0.926 1.00 93.12 268 SER A CA 1
ATOM 2188 C C . SER A 1 268 ? 14.234 -5.744 0.528 1.00 93.12 268 SER A C 1
ATOM 2190 O O . SER A 1 268 ? 15.420 -5.691 0.205 1.00 93.12 268 SER A O 1
ATOM 2192 N N . LYS A 1 269 ? 13.453 -4.658 0.564 1.00 93.12 269 LYS A N 1
ATOM 2193 C CA . LYS A 1 269 ? 13.894 -3.299 0.230 1.00 93.12 269 LYS A CA 1
ATOM 2194 C C . LYS A 1 269 ? 14.344 -2.506 1.463 1.00 93.12 269 LYS A C 1
ATOM 2196 O O . LYS A 1 269 ? 14.688 -1.335 1.323 1.00 93.12 269 LYS A O 1
ATOM 2201 N N . GLY A 1 270 ? 14.338 -3.117 2.653 1.00 94.81 270 GLY A N 1
ATOM 2202 C CA . GLY A 1 270 ? 14.721 -2.467 3.910 1.00 94.81 270 GLY A CA 1
ATOM 2203 C C . GLY A 1 270 ? 13.783 -1.327 4.321 1.00 94.81 270 GLY A C 1
ATOM 2204 O O . GLY A 1 270 ? 14.213 -0.398 5.001 1.00 94.81 270 GLY A O 1
ATOM 2205 N N . LYS A 1 271 ? 12.526 -1.368 3.867 1.00 95.81 271 LYS A N 1
ATOM 2206 C CA . LYS A 1 271 ? 11.485 -0.391 4.204 1.00 95.81 271 LYS A CA 1
ATOM 2207 C C . LYS A 1 271 ? 10.834 -0.746 5.543 1.00 95.81 271 LYS A C 1
ATOM 2209 O O . LYS A 1 271 ? 10.997 -1.859 6.047 1.00 95.81 271 LYS A O 1
ATOM 2214 N N . VAL A 1 272 ? 10.102 0.199 6.134 1.00 95.81 272 VAL A N 1
ATOM 2215 C CA . VAL A 1 272 ? 9.535 0.051 7.485 1.00 95.81 272 VAL A CA 1
ATOM 2216 C C . VAL A 1 272 ? 8.008 0.086 7.507 1.00 95.81 272 VAL A C 1
ATOM 2218 O O . VAL A 1 272 ? 7.366 0.772 6.715 1.00 95.81 272 VAL A O 1
ATOM 2221 N N . ILE A 1 273 ? 7.435 -0.644 8.466 1.00 97.25 273 ILE A N 1
ATOM 2222 C CA . ILE A 1 273 ? 6.025 -0.549 8.858 1.00 97.25 273 ILE A CA 1
ATOM 2223 C C . ILE A 1 273 ? 6.001 0.110 10.239 1.00 97.25 273 ILE A C 1
ATOM 2225 O O . ILE A 1 273 ? 6.241 -0.547 11.252 1.00 97.25 273 ILE A O 1
ATOM 2229 N N . ASP A 1 274 ? 5.758 1.417 10.272 1.00 95.19 274 ASP A N 1
ATOM 2230 C CA . ASP A 1 274 ? 5.696 2.223 11.488 1.00 95.19 274 ASP A CA 1
ATOM 2231 C C . ASP A 1 274 ? 4.251 2.614 11.808 1.00 95.19 274 ASP A C 1
ATOM 2233 O O . ASP A 1 274 ? 3.784 3.714 11.517 1.00 95.19 274 ASP A O 1
ATOM 2237 N N . VAL A 1 275 ? 3.527 1.670 12.406 1.00 94.88 275 VAL A N 1
ATOM 2238 C CA . VAL A 1 275 ? 2.129 1.838 12.809 1.00 94.88 275 VAL A CA 1
ATOM 2239 C C . VAL A 1 275 ? 2.075 1.651 14.316 1.00 94.88 275 VAL A C 1
ATOM 2241 O O . VAL A 1 275 ? 1.991 0.531 14.821 1.00 94.88 275 VAL A O 1
ATOM 2244 N N . ARG A 1 276 ? 2.253 2.756 15.044 1.00 93.50 276 ARG A N 1
ATOM 2245 C CA . ARG A 1 276 ? 2.372 2.774 16.506 1.00 93.50 276 ARG A CA 1
ATOM 2246 C C . ARG A 1 276 ? 1.547 3.903 17.111 1.00 93.50 276 ARG A C 1
ATOM 2248 O O . ARG A 1 276 ? 1.220 4.872 16.429 1.00 93.50 276 ARG A O 1
ATOM 2255 N N . GLY A 1 277 ? 1.231 3.782 18.397 1.00 92.44 277 GLY A N 1
ATOM 2256 C CA . GLY A 1 277 ? 0.646 4.876 19.171 1.00 92.44 277 GLY A CA 1
ATOM 2257 C C . GLY A 1 277 ? -0.291 4.424 20.295 1.00 92.44 277 GLY A C 1
ATOM 2258 O O . GLY A 1 277 ? -0.876 3.340 20.223 1.00 92.44 277 GLY A O 1
ATOM 2259 N N . PRO A 1 278 ? -0.437 5.218 21.368 1.00 93.81 278 PRO A N 1
ATOM 2260 C CA . PRO A 1 278 ? -1.412 4.953 22.422 1.00 93.81 278 PRO A CA 1
ATOM 2261 C C . PRO A 1 278 ? -2.855 5.176 21.935 1.00 93.81 278 PRO A C 1
ATOM 2263 O O . PRO A 1 278 ? -3.245 6.307 21.640 1.00 93.81 278 PRO A O 1
ATOM 2266 N N . VAL A 1 279 ? -3.658 4.106 21.900 1.00 94.94 279 VAL A N 1
ATOM 2267 C CA . VAL A 1 279 ? -5.083 4.151 21.514 1.00 94.94 279 VAL A CA 1
ATOM 2268 C C . VAL A 1 279 ? -6.012 3.989 22.718 1.00 94.94 279 VAL A C 1
ATOM 2270 O O . VAL A 1 279 ? -7.031 4.663 22.771 1.00 94.94 279 VAL A O 1
ATOM 2273 N N . PHE A 1 280 ? -5.658 3.145 23.692 1.00 94.19 280 PHE A N 1
ATOM 2274 C CA . PHE A 1 280 ? -6.386 2.954 24.959 1.00 94.19 280 PHE A CA 1
ATOM 2275 C C . PHE A 1 280 ? -7.914 2.790 24.818 1.00 94.19 280 PHE A C 1
ATOM 2277 O O . PHE A 1 280 ? -8.687 3.336 25.595 1.00 94.19 280 PHE A O 1
ATOM 2284 N N . LEU A 1 281 ? -8.363 2.003 23.842 1.00 96.31 281 LEU A N 1
ATOM 2285 C CA . LEU A 1 281 ? -9.780 1.687 23.667 1.00 96.31 281 LEU A CA 1
ATOM 2286 C C . LEU A 1 281 ? -10.171 0.540 24.612 1.00 96.31 281 LEU A C 1
ATOM 2288 O O . LEU A 1 281 ? -9.672 -0.577 24.459 1.00 96.31 281 LEU A O 1
ATOM 2292 N N . ASN A 1 282 ? -11.082 0.791 25.556 1.00 97.56 282 ASN A N 1
ATOM 2293 C CA . ASN A 1 282 ? -11.706 -0.250 26.378 1.00 97.56 282 ASN A CA 1
ATOM 2294 C C . ASN A 1 282 ? -13.199 -0.335 26.064 1.00 97.56 282 ASN A C 1
ATOM 2296 O O . ASN A 1 282 ? -13.915 0.660 26.173 1.00 97.56 282 ASN A O 1
ATOM 2300 N N . VAL A 1 283 ? -13.657 -1.534 25.714 1.00 97.81 283 VAL A N 1
ATOM 2301 C CA . VAL A 1 283 ? -15.045 -1.813 25.348 1.00 97.81 283 VAL A CA 1
ATOM 2302 C C . VAL A 1 283 ? -15.540 -3.016 26.142 1.00 97.81 283 VAL A C 1
ATOM 2304 O O . VAL A 1 283 ? -14.866 -4.044 26.233 1.00 97.81 283 VAL A O 1
ATOM 2307 N N . GLU A 1 284 ? -16.724 -2.883 26.715 1.00 98.12 284 GLU A N 1
ATOM 2308 C CA . GLU A 1 284 ? -17.485 -3.947 27.362 1.00 98.12 284 GLU A CA 1
ATOM 2309 C C . GLU A 1 284 ? -18.806 -4.082 26.609 1.00 98.12 284 GLU A C 1
ATOM 2311 O O . GLU A 1 284 ? -19.449 -3.072 26.329 1.00 98.12 284 GLU A O 1
ATOM 2316 N N . VAL A 1 285 ? -19.172 -5.298 26.218 1.00 97.94 285 VAL A N 1
ATOM 2317 C CA . VAL A 1 285 ? -20.393 -5.550 25.452 1.00 97.94 285 VAL A CA 1
ATOM 2318 C C . VAL A 1 285 ? -21.242 -6.569 26.186 1.00 97.94 285 VAL A C 1
ATOM 2320 O O . VAL A 1 285 ? -20.733 -7.627 26.556 1.00 97.94 285 VAL A O 1
ATOM 2323 N N . ASP A 1 286 ? -22.521 -6.247 26.341 1.00 97.75 286 ASP A N 1
ATOM 2324 C CA . ASP A 1 286 ? -23.564 -7.140 26.834 1.00 97.75 286 ASP A CA 1
ATOM 2325 C C . ASP A 1 286 ? -24.538 -7.450 25.690 1.00 97.75 286 ASP A C 1
ATOM 2327 O O . ASP A 1 286 ? -24.951 -6.547 24.956 1.00 97.75 286 ASP A O 1
ATOM 2331 N N . ILE A 1 287 ? -24.892 -8.722 25.536 1.00 95.88 287 ILE A N 1
ATOM 2332 C CA . ILE A 1 287 ? -25.795 -9.236 24.506 1.00 95.88 287 ILE A CA 1
ATOM 2333 C C . ILE A 1 287 ? -26.951 -9.944 25.215 1.00 95.88 287 ILE A C 1
ATOM 2335 O O . ILE A 1 287 ? -26.726 -10.820 26.047 1.00 95.88 287 ILE A O 1
ATOM 2339 N N . SER A 1 288 ? -28.186 -9.571 24.879 1.00 90.62 288 SER A N 1
ATOM 2340 C CA . SER A 1 288 ? -29.420 -10.185 25.406 1.00 90.62 288 SER A CA 1
ATOM 2341 C C . SER A 1 288 ? -30.337 -10.642 24.283 1.00 90.62 288 SER A C 1
ATOM 2343 O O . SER A 1 288 ? -30.539 -9.839 23.348 1.00 90.62 288 SER A O 1
#

Foldseek 3Di:
DVVVVVVLVFPDKDKDFDPVQDQQFDGSFKIFIWGQAPLVRDTDGFKIKGKGDPVNCVVVPHPDIDIDMGGDPLSSCCRSVVNPDSCCVVPVVVPDDDDDQVNQLVQKDQQFFAPDPQLNVQLVVQLVQCVVQQFPFPQDKDWDWDWDQDVNDIKIKIKIKGDHDGPDGSWFQQQFFFWWGDPLAIARAGPDCPPPDPVCPVVNVCCVVPIGTSPDGLSSSVSRVVSSVVVVCVVVVHFKDKDWQFKDAAQVSSRMDGDPVSVVVCVVVVYYHHDIGGTGIIMMMGMD

Radius of gyration: 32.63 Å; chains: 1; bounding box: 70×37×97 Å